Protein AF-A0A935ZP92-F1 (afdb_monomer)

Secondary structure (DSSP, 8-state):
----------PPTT-EEEEEEEETTEEEEEEE-TT-EEEEEEEETTEEEE-B---EETEEEEEEE-SSSSSSPEEEEEEEEEETTEEEEEEEEEEEEEETTEEEEEEEES--SSEEEEEEEE-SSEEEEEEESSSS-EEEEEEEEETTEEEEEEEEEGGGSTTT-PPPPGGGGTTS------S------TT------

pLDDT: mean 79.79, std 23.05, range [27.09, 98.06]

Radius of gyration: 20.23 Å; Cα contacts (8 Å, |Δi|>4): 376; chains: 1; bounding box: 67×36×50 Å

Solvent-accessible surface area (backbone atoms only — not comparable to full-atom values): 11965 Å² total; per-residue (Å²): 138,81,80,77,72,76,58,78,58,81,77,62,87,72,53,42,80,71,39,74,34,84,49,100,79,36,29,43,31,36,31,24,42,86,87,41,43,21,47,47,27,46,30,32,84,86,36,73,43,76,37,54,55,78,82,31,54,41,51,73,46,62,45,70,37,31,44,85,74,80,85,54,65,25,44,37,38,32,25,49,42,58,35,100,93,47,72,59,78,38,55,27,48,34,32,28,40,72,58,89,60,29,53,41,78,65,30,78,39,75,54,60,97,58,46,51,81,47,78,77,48,74,45,79,27,34,42,30,30,37,28,51,79,51,101,88,40,60,33,41,36,33,27,34,51,54,99,71,42,71,41,84,70,47,75,48,56,67,76,76,48,70,97,72,66,72,76,80,62,76,67,86,60,71,83,65,89,76,76,79,80,70,99,77,86,92,72,84,79,94,74,84,80,83,81,83,136

Structure (mmCIF, N/CA/C/O backbone):
data_AF-A0A935ZP92-F1
#
_entry.id   AF-A0A935ZP92-F1
#
loop_
_atom_site.group_PDB
_atom_site.id
_at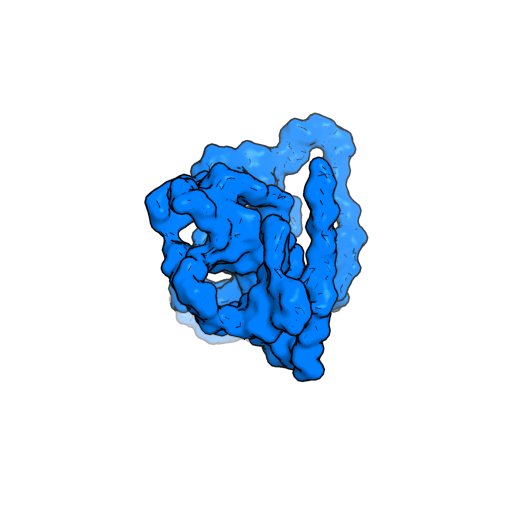om_site.type_symbol
_atom_site.label_atom_id
_atom_site.label_alt_id
_atom_site.label_comp_id
_atom_site.label_asym_id
_atom_site.label_entity_id
_atom_site.label_seq_id
_atom_site.pdbx_PDB_ins_code
_atom_site.Cartn_x
_atom_site.Cartn_y
_atom_site.Cartn_z
_atom_site.occupancy
_atom_site.B_iso_or_equiv
_atom_site.auth_seq_id
_atom_site.auth_comp_id
_atom_site.auth_asym_id
_atom_site.auth_atom_id
_atom_site.pdbx_PDB_model_num
ATOM 1 N N . MET A 1 1 ? -25.527 13.778 -0.787 1.00 35.59 1 MET A N 1
ATOM 2 C CA . MET A 1 1 ? -24.158 14.275 -0.548 1.00 35.59 1 MET A CA 1
ATOM 3 C C . MET A 1 1 ? -23.898 14.132 0.938 1.00 35.59 1 MET A C 1
ATOM 5 O O . MET A 1 1 ? -24.401 14.935 1.710 1.00 35.59 1 MET A O 1
ATOM 9 N N . THR A 1 2 ? -23.266 13.036 1.349 1.00 36.72 2 THR A N 1
ATOM 10 C CA . THR A 1 2 ? -22.989 12.773 2.765 1.00 36.72 2 THR A CA 1
ATOM 11 C C . THR A 1 2 ? -21.655 13.422 3.079 1.00 36.72 2 THR A C 1
ATOM 13 O O . THR A 1 2 ? -20.637 13.041 2.511 1.00 36.72 2 THR A O 1
ATOM 16 N N . THR A 1 3 ? -21.673 14.459 3.906 1.00 39.12 3 THR A N 1
ATOM 17 C CA . THR A 1 3 ? -20.467 15.122 4.390 1.00 39.12 3 THR A CA 1
ATOM 18 C C . THR A 1 3 ? -19.675 14.104 5.208 1.00 39.12 3 THR A C 1
ATOM 20 O O . THR A 1 3 ? -20.116 13.716 6.288 1.00 39.12 3 THR A O 1
ATOM 23 N N . THR A 1 4 ? -18.548 13.623 4.680 1.00 46.62 4 THR A N 1
ATOM 24 C CA . THR A 1 4 ? -17.570 12.843 5.444 1.00 46.62 4 THR A CA 1
ATOM 25 C C . THR A 1 4 ? -17.054 13.743 6.558 1.00 46.62 4 THR A C 1
ATOM 27 O O . THR A 1 4 ? -16.246 14.641 6.326 1.00 46.62 4 THR A O 1
ATOM 30 N N . THR A 1 5 ? -17.582 13.571 7.767 1.00 50.75 5 THR A N 1
ATOM 31 C CA . THR A 1 5 ? -17.015 14.189 8.961 1.00 50.75 5 THR A CA 1
ATOM 32 C C . THR A 1 5 ? -15.614 13.621 9.117 1.00 50.75 5 THR A C 1
ATOM 34 O O . THR A 1 5 ? -15.465 12.436 9.410 1.00 50.75 5 THR A O 1
ATOM 37 N N . ALA A 1 6 ? -14.594 14.451 8.891 1.00 56.12 6 ALA A N 1
ATOM 38 C CA . ALA A 1 6 ? -13.217 14.089 9.183 1.00 56.12 6 ALA A CA 1
ATOM 39 C C . ALA A 1 6 ? -13.160 13.543 10.613 1.00 56.12 6 ALA A C 1
ATOM 41 O O . ALA A 1 6 ? -13.563 14.224 11.560 1.00 56.12 6 ALA A O 1
ATOM 42 N N . VAL A 1 7 ? -12.708 12.299 10.767 1.00 65.06 7 VAL A N 1
ATOM 43 C CA . VAL A 1 7 ? -12.624 11.672 12.082 1.00 65.06 7 VAL A CA 1
ATOM 44 C C . VAL A 1 7 ? -11.570 12.421 12.897 1.00 65.06 7 VAL A C 1
ATOM 46 O O . VAL A 1 7 ? -10.365 12.257 12.695 1.00 65.06 7 VAL A O 1
ATOM 49 N N . ALA A 1 8 ? -12.026 13.283 13.805 1.00 67.06 8 ALA A N 1
ATOM 50 C CA . ALA A 1 8 ? -11.172 14.053 14.697 1.00 67.06 8 ALA A CA 1
ATOM 51 C C . ALA A 1 8 ? -10.621 13.139 15.801 1.00 67.06 8 ALA A C 1
ATOM 53 O O . ALA A 1 8 ? -11.136 13.090 16.915 1.00 67.06 8 ALA A O 1
ATOM 54 N N . ALA A 1 9 ? -9.574 12.388 15.473 1.00 78.38 9 ALA A N 1
ATOM 55 C CA . ALA A 1 9 ? -8.782 11.630 16.429 1.00 78.38 9 ALA A CA 1
ATOM 56 C C . ALA A 1 9 ? -7.410 12.290 16.640 1.00 78.38 9 ALA A C 1
ATOM 58 O O . ALA A 1 9 ? -6.890 12.985 15.765 1.00 78.38 9 ALA A O 1
ATOM 59 N N . ARG A 1 10 ? -6.800 12.080 17.809 1.00 84.94 10 ARG A N 1
ATOM 60 C CA . ARG A 1 10 ? -5.428 12.524 18.087 1.00 84.94 10 ARG A CA 1
ATOM 61 C C . ARG A 1 10 ? -4.505 11.313 18.107 1.00 84.94 10 ARG A C 1
ATOM 63 O O . ARG A 1 10 ? -4.797 10.337 18.791 1.00 84.94 10 ARG A O 1
ATOM 70 N N . LEU A 1 11 ? -3.390 11.395 17.381 1.00 89.75 11 LEU A N 1
ATOM 71 C CA . LEU A 1 11 ? -2.335 10.387 17.464 1.00 89.75 11 LEU A CA 1
ATOM 72 C C . LEU A 1 11 ? -1.619 10.448 18.822 1.00 89.75 11 LEU A C 1
ATOM 74 O O . LEU A 1 11 ? -1.402 11.552 19.332 1.00 89.75 11 LEU A O 1
ATOM 78 N N . PRO A 1 12 ? -1.209 9.293 19.376 1.00 90.31 12 PRO A N 1
ATOM 79 C CA . PRO A 1 12 ? -0.240 9.239 20.464 1.00 90.31 12 PRO A CA 1
ATOM 80 C C . PRO A 1 12 ? 1.035 10.036 20.158 1.00 90.31 12 PRO A C 1
ATOM 82 O O . PRO A 1 12 ? 1.456 10.151 19.004 1.00 90.31 12 PRO A O 1
ATOM 85 N N . ASP A 1 13 ? 1.673 10.561 21.204 1.00 92.06 13 ASP A N 1
ATOM 86 C CA . ASP A 1 13 ? 2.918 11.313 21.059 1.00 92.06 13 ASP A CA 1
ATOM 87 C C . ASP A 1 13 ? 4.039 10.427 20.481 1.00 92.06 13 ASP A C 1
ATOM 89 O O . ASP A 1 13 ? 4.149 9.238 20.780 1.00 92.06 13 ASP A O 1
ATOM 93 N N . GLY A 1 14 ? 4.888 11.018 19.636 1.00 92.88 14 GLY A N 1
ATOM 94 C CA . GLY A 1 14 ? 5.966 10.301 18.944 1.00 92.88 14 GLY A CA 1
ATOM 95 C C . GLY A 1 14 ? 5.529 9.544 17.686 1.00 92.88 14 GLY A C 1
ATOM 96 O O . GLY A 1 14 ? 6.384 8.978 17.005 1.00 92.88 14 GLY A O 1
ATOM 97 N N . LEU A 1 15 ? 4.236 9.568 17.351 1.00 96.25 15 LEU A N 1
ATOM 98 C CA . LEU A 1 15 ? 3.710 9.050 16.094 1.00 96.25 15 LEU A CA 1
ATOM 99 C C . LEU A 1 15 ? 3.410 10.182 15.111 1.00 96.25 15 LEU A C 1
ATOM 101 O O . LEU A 1 15 ? 2.918 11.251 15.475 1.00 96.25 15 LEU A O 1
ATOM 105 N N . ARG A 1 16 ? 3.675 9.926 13.831 1.00 95.62 16 ARG A N 1
ATOM 106 C CA . ARG A 1 16 ? 3.418 10.850 12.727 1.00 95.62 16 ARG A CA 1
ATOM 107 C C . ARG A 1 16 ? 2.493 10.202 11.712 1.00 95.62 16 ARG A C 1
ATOM 109 O O . ARG A 1 16 ? 2.790 9.136 11.182 1.00 95.62 16 ARG A O 1
ATOM 116 N N . ARG A 1 17 ? 1.405 10.889 11.372 1.00 95.69 17 ARG A N 1
ATOM 117 C CA . ARG A 1 17 ? 0.532 10.489 10.264 1.00 95.69 17 ARG A CA 1
ATOM 118 C C . ARG A 1 17 ? 1.261 10.680 8.933 1.00 95.69 17 ARG A C 1
ATOM 120 O O . ARG A 1 17 ? 1.752 11.775 8.669 1.00 95.69 17 ARG A O 1
ATOM 127 N N . ILE A 1 18 ? 1.325 9.628 8.126 1.00 96.75 18 ILE A N 1
ATOM 128 C CA . ILE A 1 18 ? 1.856 9.645 6.759 1.00 96.75 18 ILE A CA 1
ATOM 129 C C . ILE A 1 18 ? 0.730 9.986 5.788 1.00 96.75 18 ILE A C 1
ATOM 131 O O . ILE A 1 18 ? 0.833 10.960 5.052 1.00 96.75 18 ILE A O 1
ATOM 135 N N . GLU A 1 19 ? -0.355 9.214 5.820 1.00 96.31 19 GLU A N 1
ATOM 136 C CA . GLU A 1 19 ? -1.474 9.362 4.892 1.00 96.31 19 GLU A CA 1
ATOM 137 C C . GLU A 1 19 ? -2.787 8.909 5.540 1.00 96.31 19 GLU A C 1
ATOM 139 O O . GLU A 1 19 ? -2.789 8.182 6.539 1.00 96.31 19 GLU A O 1
ATOM 144 N N . VAL A 1 20 ? -3.904 9.380 4.988 1.00 95.19 20 VAL A N 1
ATOM 145 C CA . VAL A 1 20 ? -5.263 9.034 5.405 1.00 95.19 20 VAL A CA 1
ATOM 146 C C . VAL A 1 20 ? -6.035 8.567 4.185 1.00 95.19 20 VAL A C 1
ATOM 148 O O . VAL A 1 20 ? -6.059 9.263 3.174 1.00 95.19 20 VAL A O 1
ATOM 151 N N . ALA A 1 21 ? -6.692 7.420 4.308 1.00 93.75 21 ALA A N 1
ATOM 152 C CA . ALA A 1 21 ? -7.683 6.959 3.353 1.00 93.75 21 ALA A CA 1
ATOM 153 C C . ALA A 1 21 ? -9.066 6.968 4.014 1.00 93.75 21 ALA A C 1
ATOM 155 O O . ALA A 1 21 ? -9.277 6.364 5.070 1.00 93.75 21 ALA A O 1
ATOM 156 N N . GLU A 1 22 ? -9.993 7.704 3.406 1.00 91.50 22 GLU A N 1
ATOM 157 C CA . GLU A 1 22 ? -11.344 7.894 3.929 1.00 91.50 22 GLU A CA 1
ATOM 158 C C . GLU A 1 22 ? -12.215 6.660 3.670 1.00 91.50 22 GLU A C 1
ATOM 160 O O . GLU A 1 22 ? -12.193 6.072 2.589 1.00 91.50 22 GLU A O 1
ATOM 165 N N . LEU A 1 23 ? -13.021 6.297 4.664 1.00 88.12 23 LEU A N 1
ATOM 166 C CA . LEU A 1 23 ? -14.058 5.272 4.582 1.00 88.12 23 LEU A CA 1
ATOM 167 C C . LEU A 1 23 ? -15.414 5.926 4.906 1.00 88.12 23 LEU A C 1
ATOM 169 O O . LEU A 1 23 ? -15.459 6.957 5.576 1.00 88.12 23 LEU A O 1
ATOM 173 N N . PRO A 1 24 ? -16.560 5.331 4.528 1.00 85.69 24 PRO A N 1
ATOM 174 C CA . PRO A 1 24 ? -17.868 5.965 4.736 1.00 85.69 24 PRO A CA 1
ATOM 175 C C . PRO A 1 24 ? -18.199 6.375 6.185 1.00 85.69 24 PRO A C 1
ATOM 177 O O . PRO A 1 24 ? -19.030 7.256 6.395 1.00 85.69 24 PRO A O 1
ATOM 180 N N . ARG A 1 25 ? -17.608 5.715 7.193 1.00 87.06 25 ARG A N 1
ATOM 181 C CA . ARG A 1 25 ? -17.835 5.977 8.634 1.00 87.06 25 ARG A CA 1
ATOM 182 C C . ARG A 1 25 ? -16.563 5.872 9.483 1.00 87.06 25 ARG A C 1
ATOM 184 O O . ARG A 1 25 ? -16.631 5.666 10.694 1.00 87.06 25 ARG A O 1
ATOM 191 N N . ALA A 1 26 ? -15.408 5.910 8.840 1.00 91.88 26 ALA A N 1
ATOM 192 C CA . ALA A 1 26 ? -14.117 5.727 9.479 1.00 91.88 26 ALA A CA 1
ATOM 193 C C . ALA A 1 26 ? -13.036 6.357 8.601 1.00 91.88 26 ALA A C 1
ATOM 195 O O . ALA A 1 26 ? -13.308 6.795 7.490 1.00 91.88 26 ALA A O 1
ATOM 196 N N . ALA A 1 27 ? -11.802 6.341 9.068 1.00 94.00 27 ALA A N 1
ATOM 197 C CA . ALA A 1 27 ? -10.651 6.591 8.226 1.00 94.00 27 ALA A CA 1
ATOM 198 C C . ALA A 1 27 ? -9.544 5.614 8.604 1.00 94.00 27 ALA A C 1
ATOM 200 O O . ALA A 1 27 ? -9.349 5.311 9.783 1.00 94.00 27 ALA A O 1
ATOM 201 N N . LEU A 1 28 ? -8.820 5.123 7.608 1.00 95.94 28 LEU A N 1
ATOM 202 C CA . LEU A 1 28 ? -7.618 4.338 7.827 1.00 95.94 28 LEU A CA 1
ATOM 203 C C . LEU A 1 28 ? -6.415 5.265 7.747 1.00 95.94 28 LEU A C 1
ATOM 205 O O . LEU A 1 28 ? -6.249 6.018 6.787 1.00 95.94 28 LEU A O 1
ATOM 209 N N . TRP A 1 29 ? -5.588 5.245 8.778 1.00 96.69 29 TRP A N 1
ATOM 210 C CA . TRP A 1 29 ? -4.416 6.094 8.886 1.00 96.69 29 TRP A CA 1
ATOM 211 C C . TRP A 1 29 ? -3.175 5.237 8.735 1.00 96.69 29 TRP A C 1
ATOM 213 O O . TRP A 1 29 ? -2.984 4.272 9.475 1.00 96.69 29 TRP A O 1
ATOM 223 N N . LEU A 1 30 ? -2.305 5.630 7.812 1.00 98.06 30 LEU A N 1
ATOM 224 C CA . LEU A 1 30 ? -0.937 5.150 7.784 1.00 98.06 30 LEU A CA 1
ATOM 225 C C . LEU A 1 30 ? -0.105 6.046 8.695 1.00 98.06 30 LEU A C 1
ATOM 227 O O . LEU A 1 30 ? -0.060 7.265 8.517 1.00 98.06 30 LEU A O 1
ATOM 231 N N . VAL A 1 31 ? 0.541 5.448 9.686 1.00 97.75 31 VAL A N 1
ATOM 232 C CA . VAL A 1 31 ? 1.253 6.155 10.752 1.00 97.75 31 VAL A CA 1
ATOM 233 C C . VAL A 1 31 ? 2.658 5.590 10.861 1.00 97.75 31 VAL A C 1
ATOM 235 O O . VAL A 1 31 ? 2.820 4.377 10.825 1.00 97.75 31 VAL A O 1
ATOM 238 N N . ALA A 1 32 ? 3.661 6.447 11.020 1.00 97.69 32 ALA A N 1
ATOM 239 C CA . ALA A 1 32 ? 5.025 6.043 11.333 1.00 97.69 32 ALA A CA 1
ATOM 240 C C . ALA A 1 32 ? 5.423 6.462 12.746 1.00 97.69 32 ALA A C 1
ATOM 242 O O . ALA A 1 32 ? 5.053 7.545 13.208 1.00 97.69 32 ALA A O 1
ATOM 243 N N . ASP A 1 33 ? 6.218 5.624 13.400 1.00 96.62 33 ASP A N 1
ATOM 244 C CA . ASP A 1 33 ? 6.947 6.002 14.605 1.00 96.62 33 ASP A CA 1
ATOM 245 C C . ASP A 1 33 ? 8.230 6.799 14.285 1.00 96.62 33 ASP A C 1
ATOM 247 O O . ASP A 1 33 ? 8.516 7.156 13.135 1.00 96.62 33 ASP A O 1
ATOM 251 N N . ARG A 1 34 ? 9.008 7.089 15.334 1.00 95.19 34 ARG A N 1
ATOM 252 C CA . ARG A 1 34 ? 10.278 7.828 15.257 1.00 95.19 34 ARG A CA 1
ATOM 253 C C . ARG A 1 34 ? 11.342 7.145 14.389 1.00 95.19 34 ARG A C 1
ATOM 255 O O . ARG A 1 34 ? 12.205 7.835 13.855 1.00 95.19 34 ARG A O 1
ATOM 262 N N . ASP A 1 35 ? 11.278 5.822 14.266 1.00 94.94 35 ASP A N 1
ATOM 263 C CA . ASP A 1 35 ? 12.247 5.001 13.539 1.00 94.94 35 ASP A CA 1
ATOM 264 C C . ASP A 1 35 ? 11.801 4.774 12.082 1.00 94.94 35 ASP A C 1
ATOM 266 O O . ASP A 1 35 ? 12.490 4.123 11.294 1.00 94.94 35 ASP A O 1
ATOM 270 N N . GLY A 1 36 ? 10.650 5.339 11.695 1.00 94.19 36 GLY A N 1
ATOM 271 C CA . GLY A 1 36 ? 10.068 5.179 10.367 1.00 94.19 36 GLY A CA 1
ATOM 272 C C . GLY A 1 36 ? 9.356 3.840 10.176 1.00 94.19 36 GLY A C 1
ATOM 273 O O . GLY A 1 36 ? 9.100 3.444 9.032 1.00 94.19 36 GLY A O 1
ATOM 274 N N . MET A 1 37 ? 9.034 3.135 11.266 1.00 97.38 37 MET A N 1
ATOM 275 C CA . MET A 1 37 ? 8.226 1.925 11.205 1.00 97.38 37 MET A CA 1
ATOM 276 C C . MET A 1 37 ? 6.756 2.298 11.036 1.00 97.38 37 MET A C 1
ATOM 278 O O . MET A 1 37 ? 6.162 2.960 11.887 1.00 97.38 37 MET A O 1
ATOM 282 N N . GLY A 1 38 ? 6.173 1.881 9.915 1.00 97.75 38 GLY A N 1
ATOM 283 C CA . GLY A 1 38 ? 4.771 2.109 9.608 1.00 97.75 38 GLY A CA 1
ATOM 284 C C . GLY A 1 38 ? 3.837 1.135 10.331 1.00 97.75 38 GLY A C 1
ATOM 285 O O . GLY A 1 38 ? 4.172 -0.032 10.544 1.00 97.75 38 GLY A O 1
ATOM 286 N N . SER A 1 39 ? 2.636 1.612 10.638 1.00 97.69 39 SER A N 1
ATOM 287 C CA . SER A 1 39 ? 1.500 0.858 11.172 1.00 97.69 39 SER A CA 1
ATOM 288 C C . SER A 1 39 ? 0.188 1.431 10.630 1.00 97.69 39 SER A C 1
ATOM 290 O O . SER A 1 39 ? 0.123 2.608 10.255 1.00 97.69 39 SER A O 1
ATOM 292 N N . LEU A 1 40 ? -0.854 0.600 10.574 1.00 97.75 40 LEU A N 1
ATOM 293 C CA . LEU A 1 40 ? -2.201 1.026 10.199 1.00 97.75 40 LEU A CA 1
ATOM 294 C C . LEU A 1 40 ? -3.044 1.268 11.447 1.00 97.75 40 LEU A C 1
ATOM 296 O O . LEU A 1 40 ? -2.972 0.514 12.414 1.00 97.75 40 LEU A O 1
ATOM 300 N N . TRP A 1 41 ? -3.843 2.328 11.416 1.00 96.69 41 TRP A N 1
ATOM 301 C CA . TRP A 1 41 ? -4.722 2.718 12.510 1.00 96.69 41 TRP A CA 1
ATOM 302 C C . TRP A 1 41 ? -6.116 3.003 11.981 1.00 96.69 41 TRP A C 1
ATOM 304 O O . TRP A 1 41 ? -6.276 3.712 10.990 1.00 96.69 41 TRP A O 1
ATOM 314 N N . LEU A 1 42 ? -7.132 2.485 12.660 1.00 94.94 42 LEU A N 1
ATOM 315 C CA . LEU A 1 42 ? -8.520 2.770 12.353 1.00 94.94 42 LEU A CA 1
ATOM 316 C C . LEU A 1 42 ? -9.014 3.916 13.231 1.00 94.94 42 LEU A C 1
ATOM 318 O O . LEU A 1 42 ? -9.130 3.783 14.451 1.00 94.94 42 LEU A O 1
ATOM 322 N N . ALA A 1 43 ? -9.326 5.036 12.592 1.00 93.50 43 ALA A N 1
ATOM 323 C CA . ALA A 1 43 ? -9.986 6.166 13.214 1.00 93.50 43 ALA A CA 1
ATOM 324 C C . ALA A 1 43 ? -11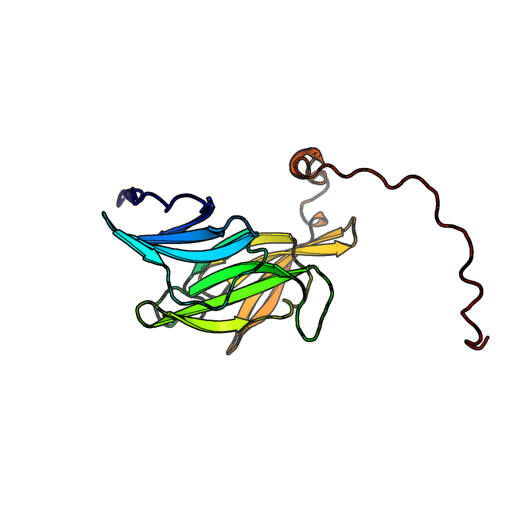.502 6.028 13.023 1.00 93.50 43 ALA A C 1
ATOM 326 O O . ALA A 1 43 ? -11.999 5.934 11.900 1.00 93.50 43 ALA A O 1
ATOM 327 N N . ARG A 1 44 ? -12.248 6.046 14.125 1.00 90.06 44 ARG A N 1
ATOM 328 C CA . ARG A 1 44 ? -13.712 6.169 14.166 1.00 90.06 44 ARG A CA 1
ATOM 329 C C . ARG A 1 44 ? -14.083 7.335 15.076 1.00 90.06 44 ARG A C 1
ATOM 331 O O . ARG A 1 44 ? -13.232 7.880 15.772 1.00 90.06 44 ARG A O 1
ATOM 338 N N . GLU A 1 45 ? -15.343 7.748 15.063 1.00 85.38 45 GLU A N 1
ATOM 339 C CA . GLU A 1 45 ? -15.809 8.862 15.891 1.00 85.38 45 GLU A CA 1
ATOM 340 C C . GLU A 1 45 ? -15.393 8.684 17.365 1.00 85.38 45 GLU A C 1
ATOM 342 O O . GLU A 1 45 ? -15.781 7.720 18.024 1.00 85.38 45 GLU A O 1
ATOM 347 N N . GLY A 1 46 ? -14.527 9.581 17.851 1.00 80.62 46 GLY A N 1
ATOM 348 C CA . GLY A 1 46 ? -13.995 9.566 19.217 1.00 80.62 46 GLY A CA 1
ATOM 349 C C . GLY A 1 46 ? -13.007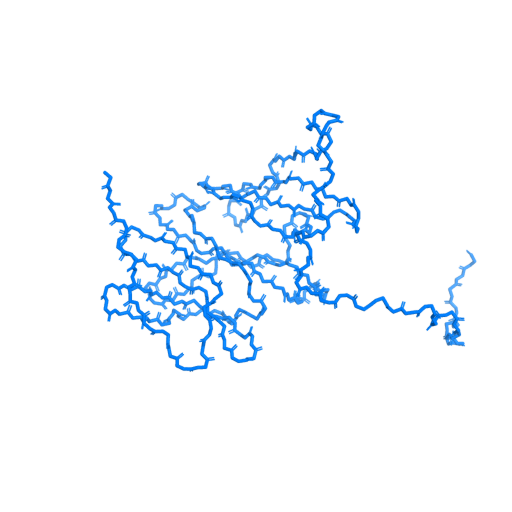 8.440 19.556 1.00 80.62 46 GLY A C 1
ATOM 350 O O . GLY A 1 46 ? -12.566 8.370 20.702 1.00 80.62 46 GLY A O 1
ATOM 351 N N . ALA A 1 47 ? -12.635 7.576 18.607 1.00 88.94 47 ALA A N 1
ATOM 352 C CA . ALA A 1 47 ? -11.786 6.414 18.858 1.00 88.94 47 ALA A CA 1
ATOM 353 C C . ALA A 1 47 ? -10.687 6.253 17.803 1.00 88.94 47 ALA A C 1
ATOM 355 O O . ALA A 1 47 ? -10.903 6.423 16.605 1.00 88.94 47 ALA A O 1
ATOM 356 N N . LEU A 1 48 ? -9.499 5.866 18.259 1.00 93.38 48 LEU A N 1
ATOM 357 C CA . LEU A 1 48 ? -8.361 5.562 17.405 1.00 93.38 48 LEU A CA 1
ATOM 358 C C . LEU A 1 48 ? -7.690 4.298 17.927 1.00 93.38 48 LEU A C 1
ATOM 360 O O . LEU A 1 48 ? -7.263 4.262 19.080 1.00 93.38 48 LEU A O 1
ATOM 364 N N . ALA A 1 49 ? -7.617 3.272 17.086 1.00 94.12 49 ALA A N 1
ATOM 365 C CA . ALA A 1 49 ? -7.035 1.985 17.441 1.00 94.12 49 ALA A CA 1
ATOM 366 C C . ALA A 1 49 ? -6.023 1.553 16.384 1.00 94.12 49 ALA A C 1
ATOM 368 O O . ALA A 1 49 ? -6.277 1.691 15.188 1.00 94.12 49 ALA A O 1
ATOM 369 N N . GLN A 1 50 ? -4.880 1.035 16.824 1.00 95.56 50 GLN A N 1
ATOM 370 C CA . GLN A 1 50 ? -3.929 0.388 15.929 1.00 95.56 50 GLN A CA 1
ATOM 371 C C . GLN A 1 50 ? -4.513 -0.946 15.458 1.00 95.56 50 GLN A C 1
ATOM 373 O O . GLN A 1 50 ? -5.108 -1.669 16.253 1.00 95.56 50 GLN A O 1
ATOM 378 N N . ILE A 1 51 ? -4.334 -1.259 14.178 1.00 96.31 51 ILE A N 1
ATOM 379 C CA . ILE A 1 51 ? -4.670 -2.558 13.594 1.00 96.31 51 ILE A CA 1
ATOM 380 C C . ILE A 1 51 ? -3.423 -3.447 13.690 1.00 96.31 51 ILE A C 1
ATOM 382 O O . ILE A 1 51 ? -2.317 -3.000 13.366 1.00 96.31 51 ILE A O 1
ATOM 386 N N . ASP A 1 52 ? -3.590 -4.692 14.134 1.00 96.94 52 ASP A N 1
ATOM 387 C CA . ASP A 1 52 ? -2.527 -5.696 14.168 1.00 96.94 52 ASP A CA 1
ATOM 388 C C . ASP A 1 52 ? -2.141 -6.100 12.739 1.00 96.94 52 ASP A C 1
ATOM 390 O O . ASP A 1 52 ? -2.848 -6.846 12.064 1.00 96.94 52 ASP A O 1
ATOM 394 N N . CYS A 1 53 ? -1.020 -5.575 12.254 1.00 95.38 53 CYS A N 1
ATOM 395 C CA . CYS A 1 53 ? -0.513 -5.811 10.907 1.00 95.38 53 CYS A CA 1
ATOM 396 C C . CYS A 1 53 ? 0.982 -6.129 10.953 1.00 95.38 53 CYS A C 1
ATOM 398 O O . CYS A 1 53 ? 1.686 -5.735 11.885 1.00 95.38 53 CYS A O 1
ATOM 400 N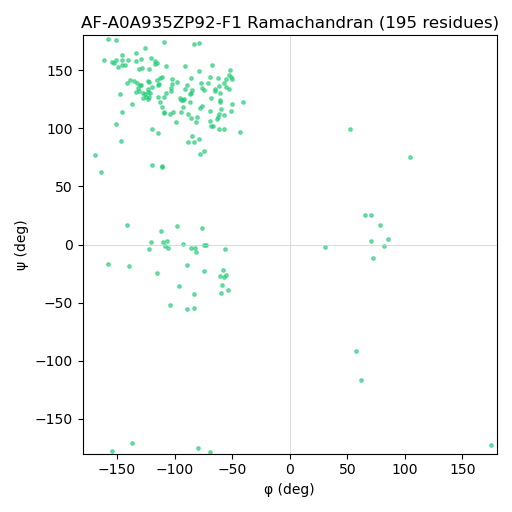 N . ASP A 1 54 ? 1.487 -6.790 9.905 1.00 93.31 54 ASP A N 1
ATOM 401 C CA . ASP A 1 54 ? 2.932 -6.918 9.690 1.00 93.31 54 ASP A CA 1
ATOM 402 C C . ASP A 1 54 ? 3.597 -5.526 9.785 1.00 93.31 54 ASP A C 1
ATOM 404 O O . ASP A 1 54 ? 3.032 -4.556 9.272 1.00 93.31 54 ASP A O 1
ATOM 408 N N . PRO A 1 55 ? 4.810 -5.403 10.357 1.00 93.19 55 PRO A N 1
ATOM 409 C CA . PRO A 1 55 ? 5.533 -4.136 10.364 1.00 93.19 55 PRO A CA 1
ATOM 410 C C . PRO A 1 55 ? 5.708 -3.571 8.945 1.00 93.19 55 PRO A C 1
ATOM 412 O O . PRO A 1 55 ? 6.102 -4.297 8.022 1.00 93.19 55 PRO A O 1
ATOM 415 N N . LEU A 1 56 ? 5.464 -2.266 8.775 1.00 96.94 56 LEU A N 1
ATOM 416 C CA . LEU A 1 56 ? 5.471 -1.581 7.475 1.00 96.94 56 LEU A CA 1
ATOM 417 C C . LEU A 1 56 ? 6.668 -0.611 7.363 1.00 96.94 56 LEU A C 1
ATOM 419 O O . LEU A 1 56 ? 6.480 0.607 7.326 1.00 96.94 56 LEU A O 1
ATOM 423 N N . PRO A 1 57 ? 7.926 -1.096 7.331 1.00 96.56 57 PRO A N 1
ATOM 424 C CA . PRO A 1 57 ? 9.092 -0.220 7.302 1.00 96.56 57 PRO A CA 1
ATOM 425 C C . PRO A 1 57 ? 9.135 0.587 6.006 1.00 96.56 57 PRO A C 1
ATOM 427 O O . PRO A 1 57 ? 8.968 0.036 4.913 1.00 96.56 57 PRO A O 1
ATOM 430 N N . GLY A 1 58 ? 9.394 1.889 6.135 1.00 96.88 58 GLY A N 1
ATOM 431 C CA . GLY A 1 58 ? 9.484 2.786 4.985 1.00 96.88 58 GLY A CA 1
ATOM 432 C C . GLY A 1 58 ? 8.159 2.946 4.241 1.00 96.88 58 GLY A C 1
ATOM 433 O O . GLY A 1 58 ? 8.179 3.202 3.038 1.00 96.88 58 GLY A O 1
ATOM 434 N N . ALA A 1 59 ? 7.022 2.748 4.914 1.00 97.69 59 ALA A N 1
ATOM 435 C CA . ALA A 1 59 ? 5.717 3.027 4.335 1.00 97.69 59 ALA A CA 1
ATOM 436 C C . ALA A 1 59 ? 5.582 4.508 3.981 1.00 97.69 59 ALA A C 1
ATOM 438 O O . ALA A 1 59 ? 5.986 5.380 4.753 1.00 97.69 59 ALA A O 1
ATOM 439 N N . TRP A 1 60 ? 5.033 4.784 2.802 1.00 97.31 60 TRP A N 1
ATOM 440 C CA . TRP A 1 60 ? 4.968 6.145 2.272 1.00 97.31 60 TRP A CA 1
ATOM 441 C C . TRP A 1 60 ? 3.657 6.479 1.570 1.00 97.31 60 TRP A C 1
ATOM 443 O O . TRP A 1 60 ? 3.371 7.665 1.438 1.00 97.31 60 TRP A O 1
ATOM 453 N N . ALA A 1 61 ? 2.859 5.484 1.166 1.00 97.19 61 ALA A N 1
ATOM 454 C CA . ALA A 1 61 ? 1.507 5.737 0.684 1.00 97.19 61 ALA A CA 1
ATOM 455 C C . ALA A 1 61 ? 0.495 4.667 1.101 1.00 97.19 61 ALA A C 1
ATOM 457 O O . ALA A 1 61 ? 0.849 3.508 1.333 1.00 97.19 61 ALA A O 1
ATOM 458 N N . LEU A 1 62 ? -0.767 5.083 1.162 1.00 97.44 62 LEU A N 1
ATOM 459 C CA . LEU A 1 62 ? -1.944 4.291 1.484 1.00 97.44 62 LEU A CA 1
ATOM 460 C C . LEU A 1 62 ? -3.068 4.575 0.482 1.00 97.44 62 LEU A C 1
ATOM 462 O O . LEU A 1 62 ? -3.436 5.724 0.238 1.00 97.44 62 LEU A O 1
ATOM 466 N N . ARG A 1 63 ? -3.662 3.516 -0.059 1.00 96.19 63 ARG A N 1
ATOM 467 C CA . ARG A 1 63 ? -4.922 3.556 -0.809 1.00 96.19 63 ARG A CA 1
ATOM 468 C C . ARG A 1 63 ? -5.885 2.517 -0.253 1.00 96.19 63 ARG A C 1
ATOM 470 O O . ARG A 1 63 ? -5.459 1.573 0.410 1.00 96.19 63 ARG A O 1
ATOM 477 N N . ILE A 1 64 ? -7.168 2.710 -0.536 1.00 94.44 64 ILE A N 1
ATOM 478 C CA . ILE A 1 64 ? -8.230 1.769 -0.195 1.00 94.44 64 ILE A CA 1
ATOM 479 C C . ILE A 1 64 ? -9.088 1.528 -1.427 1.00 94.44 64 ILE A C 1
ATOM 481 O O . ILE A 1 64 ? -9.505 2.493 -2.068 1.00 94.44 64 ILE A O 1
ATOM 485 N N . ALA A 1 65 ? -9.359 0.261 -1.717 1.00 93.75 65 ALA A N 1
ATOM 486 C CA . ALA A 1 65 ? -10.374 -0.178 -2.667 1.00 93.75 65 ALA A CA 1
ATOM 487 C C . ALA A 1 65 ? -10.724 -1.644 -2.405 1.00 93.75 65 ALA A C 1
ATOM 489 O O . ALA A 1 65 ? -9.921 -2.350 -1.809 1.00 93.75 65 ALA A O 1
ATOM 490 N N . ASP A 1 66 ? -11.899 -2.055 -2.871 1.00 93.06 66 ASP A N 1
ATOM 491 C CA . ASP A 1 66 ? -12.304 -3.457 -3.002 1.00 93.06 66 ASP A CA 1
ATOM 492 C C . ASP A 1 66 ? -11.640 -4.027 -4.266 1.00 93.06 66 ASP A C 1
ATOM 494 O O . ASP A 1 66 ? -12.101 -3.807 -5.390 1.00 93.06 66 ASP A O 1
ATOM 498 N N . VAL A 1 67 ? -10.447 -4.601 -4.111 1.00 93.00 67 VAL A N 1
ATOM 499 C CA . VAL A 1 67 ? -9.626 -5.054 -5.242 1.00 93.00 67 VAL A CA 1
ATOM 500 C C . VAL A 1 67 ? -9.919 -6.491 -5.643 1.00 93.00 67 VAL A C 1
ATOM 502 O O . VAL A 1 67 ? -9.586 -6.849 -6.773 1.00 93.00 67 VAL A O 1
ATOM 505 N N . ASP A 1 68 ? -10.555 -7.292 -4.790 1.00 91.38 68 ASP A N 1
ATOM 506 C CA . ASP A 1 68 ? -10.885 -8.695 -5.068 1.00 91.38 68 ASP A CA 1
ATOM 507 C C . ASP A 1 68 ? -12.390 -8.990 -5.264 1.00 91.38 68 ASP A C 1
ATOM 509 O O . ASP A 1 68 ? -12.728 -10.125 -5.601 1.00 91.38 68 ASP A O 1
ATOM 513 N N . ASP A 1 69 ? -13.250 -7.966 -5.216 1.00 90.06 69 ASP A N 1
ATOM 514 C CA . ASP A 1 69 ? -14.710 -8.009 -5.456 1.00 90.06 69 ASP A CA 1
ATOM 515 C C . ASP A 1 69 ? -15.508 -8.722 -4.357 1.00 90.06 69 ASP A C 1
ATOM 517 O O . ASP A 1 69 ? -16.589 -9.266 -4.611 1.00 90.06 69 ASP A O 1
ATOM 521 N N . ASP A 1 70 ? -14.992 -8.764 -3.127 1.00 90.94 70 ASP A N 1
ATOM 522 C CA . ASP A 1 70 ? -15.679 -9.422 -2.011 1.00 90.94 70 ASP A CA 1
ATOM 523 C C . ASP A 1 70 ? -16.697 -8.508 -1.287 1.00 90.94 70 ASP A C 1
ATOM 525 O O . ASP A 1 70 ? -17.435 -8.950 -0.392 1.00 90.94 70 ASP A O 1
ATOM 529 N N . GLY A 1 71 ? -16.790 -7.238 -1.700 1.00 91.12 71 GLY A N 1
ATOM 530 C CA . GLY A 1 71 ? -17.652 -6.215 -1.111 1.00 91.12 71 GLY A CA 1
ATOM 531 C C . GLY A 1 71 ? -17.034 -5.502 0.095 1.00 91.12 71 GLY A C 1
ATOM 532 O O . GLY A 1 71 ? -17.719 -4.708 0.759 1.00 91.12 71 GLY A O 1
ATOM 533 N N . ARG A 1 72 ? -15.777 -5.794 0.433 1.00 91.25 72 ARG A N 1
ATOM 534 C CA . ARG A 1 72 ? -14.996 -5.168 1.504 1.00 91.25 72 ARG A CA 1
ATOM 535 C C . ARG A 1 72 ? -13.801 -4.466 0.881 1.00 91.25 72 ARG A C 1
ATOM 537 O O . ARG A 1 72 ? -13.441 -4.692 -0.255 1.00 91.25 72 ARG A O 1
ATOM 544 N N . ALA A 1 73 ? -13.260 -3.497 1.608 1.00 92.06 73 ALA A N 1
ATOM 545 C CA . ALA A 1 73 ? -12.168 -2.696 1.087 1.00 92.06 73 ALA A CA 1
ATOM 546 C C . ALA A 1 73 ? -10.839 -3.139 1.697 1.00 92.06 73 ALA A C 1
ATOM 548 O O . ALA A 1 73 ? -10.701 -3.199 2.925 1.00 92.06 73 ALA A O 1
ATOM 549 N N . GLU A 1 74 ? -9.844 -3.334 0.842 1.00 95.00 74 GLU A N 1
ATOM 550 C CA . GLU A 1 74 ? -8.480 -3.671 1.217 1.00 95.00 74 GLU A CA 1
ATOM 551 C C . GLU A 1 74 ? -7.654 -2.403 1.401 1.00 95.00 74 GLU A C 1
ATOM 553 O O . GLU A 1 74 ? -7.883 -1.362 0.781 1.00 95.00 74 GLU A O 1
ATOM 558 N N . ALA A 1 75 ? -6.615 -2.503 2.225 1.00 96.38 75 ALA A N 1
ATOM 559 C CA . ALA A 1 75 ? -5.562 -1.507 2.289 1.00 96.38 75 ALA A CA 1
ATOM 560 C C . ALA A 1 75 ? -4.417 -1.865 1.350 1.00 96.38 75 ALA A C 1
ATOM 562 O O . ALA A 1 75 ? -3.793 -2.919 1.473 1.00 96.38 75 ALA A O 1
ATOM 563 N N . LEU A 1 76 ? -4.078 -0.927 0.473 1.00 96.94 76 LEU A N 1
ATOM 564 C CA . LEU A 1 76 ? -2.911 -0.993 -0.388 1.00 96.94 76 LEU A CA 1
ATOM 565 C C . LEU A 1 76 ? -1.846 -0.055 0.166 1.00 96.94 76 LEU A C 1
ATOM 567 O O . LEU A 1 76 ? -2.008 1.166 0.156 1.00 96.94 76 LEU A O 1
ATOM 571 N N . VAL A 1 77 ? -0.752 -0.629 0.656 1.00 97.56 77 VAL A N 1
ATOM 572 C CA . VAL A 1 77 ? 0.335 0.105 1.304 1.00 97.56 77 VAL A CA 1
ATOM 573 C C . VAL A 1 77 ? 1.579 0.065 0.431 1.00 97.56 77 VAL A C 1
ATOM 575 O O . VAL A 1 77 ? 2.157 -1.002 0.195 1.00 97.56 77 VAL A O 1
ATOM 578 N N . ALA A 1 78 ? 2.027 1.239 -0.008 1.00 97.19 78 ALA A N 1
ATOM 579 C CA . ALA A 1 78 ? 3.301 1.386 -0.691 1.00 97.19 78 ALA A CA 1
ATOM 580 C C . ALA A 1 78 ? 4.435 1.564 0.328 1.00 97.19 78 ALA A C 1
ATOM 582 O O . ALA A 1 78 ? 4.369 2.393 1.240 1.00 97.19 78 ALA A O 1
ATOM 583 N N . LEU A 1 79 ? 5.487 0.770 0.160 1.00 97.00 79 LEU A N 1
ATOM 584 C CA . LEU A 1 79 ? 6.650 0.691 1.041 1.00 97.00 79 LEU A CA 1
ATOM 585 C C . LEU A 1 79 ? 7.915 0.996 0.248 1.00 97.00 79 LEU A C 1
ATOM 587 O O . LEU A 1 79 ? 7.984 0.667 -0.930 1.00 97.00 79 LEU A O 1
ATOM 591 N N . ARG A 1 80 ? 8.950 1.539 0.888 1.00 95.81 80 ARG A N 1
ATOM 592 C CA . ARG A 1 80 ? 10.307 1.620 0.335 1.00 95.81 80 ARG A CA 1
ATOM 593 C C . ARG A 1 80 ? 11.241 0.747 1.165 1.00 95.81 80 ARG A C 1
ATOM 595 O O . ARG A 1 80 ? 11.729 1.172 2.208 1.00 95.81 80 ARG A O 1
ATOM 602 N N . LYS A 1 81 ? 11.473 -0.489 0.712 1.00 94.38 81 LYS A N 1
ATOM 603 C CA . LYS A 1 81 ? 12.226 -1.506 1.468 1.00 94.38 81 LYS A CA 1
ATOM 604 C C . LYS A 1 81 ? 12.884 -2.562 0.564 1.00 94.38 81 LYS A C 1
ATOM 606 O O . LYS A 1 81 ? 12.407 -2.798 -0.552 1.00 94.38 81 LYS A O 1
ATOM 611 N N . PRO A 1 82 ? 13.942 -3.245 1.040 1.00 93.62 82 PRO A N 1
ATOM 612 C CA . PRO A 1 82 ? 14.395 -4.489 0.426 1.00 93.62 82 PRO A CA 1
ATOM 613 C C . PRO A 1 82 ? 13.354 -5.603 0.618 1.00 93.62 82 PRO A C 1
ATOM 615 O O . PRO A 1 82 ? 12.581 -5.604 1.583 1.00 93.62 82 PRO A O 1
ATOM 618 N N . ALA A 1 83 ? 13.361 -6.580 -0.284 1.00 89.75 83 ALA A N 1
ATOM 619 C CA . ALA A 1 83 ? 12.587 -7.811 -0.176 1.00 89.75 83 ALA A CA 1
ATOM 620 C C . ALA A 1 83 ? 13.524 -9.020 -0.041 1.00 89.75 83 ALA A C 1
ATOM 622 O O . ALA A 1 83 ? 14.669 -8.988 -0.488 1.00 89.75 83 ALA A O 1
ATOM 623 N N . LYS A 1 84 ? 13.028 -10.120 0.541 1.00 85.94 84 LYS A N 1
ATOM 624 C CA . LYS A 1 84 ? 13.825 -11.335 0.800 1.00 85.94 84 LYS A CA 1
ATOM 625 C C . LYS A 1 84 ? 14.533 -11.872 -0.452 1.00 85.94 84 LYS A C 1
ATOM 627 O O . LYS A 1 84 ? 15.669 -12.319 -0.359 1.00 85.94 84 LYS A O 1
ATOM 632 N N . TYR A 1 85 ? 13.852 -11.827 -1.596 1.00 85.25 85 TYR A N 1
ATOM 633 C CA . TYR A 1 85 ? 14.342 -12.346 -2.878 1.00 85.25 85 TYR A CA 1
ATOM 634 C C . TYR A 1 85 ? 14.752 -11.237 -3.870 1.00 85.25 85 TYR A C 1
ATOM 636 O O . TYR A 1 85 ? 15.135 -11.535 -4.994 1.00 85.25 85 TYR A O 1
ATOM 644 N N . ASP A 1 86 ? 14.681 -9.964 -3.463 1.00 86.88 86 ASP A N 1
ATOM 645 C CA . ASP A 1 86 ? 15.166 -8.793 -4.212 1.00 86.88 86 ASP A CA 1
ATOM 646 C C . ASP A 1 86 ? 15.663 -7.756 -3.188 1.00 86.88 86 ASP A C 1
ATOM 648 O O . ASP A 1 86 ? 14.880 -6.920 -2.720 1.00 86.88 86 ASP A O 1
ATOM 652 N N . PRO A 1 87 ? 16.946 -7.816 -2.785 1.00 90.12 87 PRO A N 1
ATOM 653 C CA . PRO A 1 87 ? 17.481 -6.983 -1.710 1.00 90.12 87 PRO A CA 1
ATOM 654 C C . PRO A 1 87 ? 17.653 -5.512 -2.115 1.00 90.12 87 PRO A C 1
ATOM 656 O O . PRO A 1 87 ? 18.080 -4.700 -1.297 1.00 90.12 87 PRO A O 1
ATOM 659 N N . THR A 1 88 ? 17.318 -5.141 -3.354 1.00 92.81 88 THR A N 1
ATOM 660 C CA . THR A 1 88 ? 17.337 -3.746 -3.794 1.00 92.81 88 THR A CA 1
ATOM 661 C C . THR A 1 88 ? 16.363 -2.926 -2.949 1.00 92.81 88 THR A C 1
ATOM 663 O O . THR A 1 88 ? 15.190 -3.288 -2.817 1.00 92.81 88 THR A O 1
ATOM 666 N N . LEU A 1 89 ? 16.821 -1.795 -2.413 1.00 94.00 89 LEU A N 1
ATOM 667 C CA . LEU A 1 89 ? 15.938 -0.816 -1.790 1.00 94.00 89 LEU A CA 1
ATOM 668 C C . LEU A 1 89 ? 15.093 -0.152 -2.879 1.00 94.00 89 LEU A C 1
ATOM 670 O O . LEU A 1 89 ? 15.603 0.648 -3.660 1.00 94.00 89 LEU A O 1
ATOM 674 N N . ASP A 1 90 ? 13.813 -0.502 -2.940 1.00 94.75 90 ASP A N 1
ATOM 675 C CA . ASP A 1 90 ? 12.891 -0.003 -3.959 1.00 94.75 90 ASP A CA 1
ATOM 676 C C . ASP A 1 90 ? 11.456 0.036 -3.425 1.00 94.75 90 ASP A C 1
ATOM 678 O O . ASP A 1 90 ? 11.194 -0.377 -2.289 1.00 94.75 90 ASP A O 1
ATOM 682 N N . HIS A 1 91 ? 10.536 0.548 -4.239 1.00 95.62 91 HIS A N 1
ATOM 683 C CA . HIS A 1 91 ? 9.121 0.583 -3.920 1.00 95.62 91 HIS A CA 1
ATOM 684 C C . HIS A 1 91 ? 8.469 -0.794 -4.057 1.00 95.62 91 HIS A C 1
ATOM 686 O O . HIS A 1 91 ? 8.664 -1.517 -5.036 1.00 95.62 91 HIS A O 1
ATOM 692 N N . ARG A 1 92 ? 7.695 -1.156 -3.038 1.00 95.25 92 ARG A N 1
ATOM 693 C CA . ARG A 1 92 ? 6.980 -2.425 -2.890 1.00 95.25 92 ARG A CA 1
ATOM 694 C C . ARG A 1 92 ? 5.527 -2.112 -2.570 1.00 95.25 92 ARG A C 1
ATOM 696 O O . ARG A 1 92 ? 5.247 -1.077 -1.972 1.00 95.25 92 ARG A O 1
ATOM 703 N N . LEU A 1 93 ? 4.625 -3.006 -2.944 1.00 95.31 93 LEU A N 1
ATOM 704 C CA . LEU A 1 93 ? 3.202 -2.851 -2.676 1.00 95.31 93 LEU A CA 1
ATOM 705 C C . LEU A 1 93 ? 2.722 -4.063 -1.883 1.00 95.31 93 LEU A C 1
ATOM 707 O O . LEU A 1 93 ? 2.953 -5.207 -2.275 1.00 95.31 93 LEU A O 1
ATOM 711 N N . HIS A 1 94 ? 2.107 -3.796 -0.739 1.00 96.12 94 HIS A N 1
ATOM 712 C CA . HIS A 1 94 ? 1.429 -4.796 0.071 1.00 96.12 94 HIS A CA 1
ATOM 713 C C . HIS A 1 94 ? -0.073 -4.519 0.059 1.00 96.12 94 HIS A C 1
ATOM 715 O O . HIS A 1 94 ? -0.482 -3.361 0.077 1.00 96.12 94 HIS A O 1
ATOM 721 N N . VAL A 1 95 ? -0.873 -5.579 0.046 1.00 96.19 95 VAL A N 1
ATOM 722 C CA . VAL A 1 95 ? -2.336 -5.541 0.032 1.00 96.19 95 VAL A CA 1
ATOM 723 C C . VAL A 1 95 ? -2.836 -6.357 1.213 1.00 96.19 95 VAL A C 1
ATOM 725 O O . VAL A 1 95 ? -2.433 -7.513 1.389 1.00 96.19 95 VAL A O 1
ATOM 728 N N . TYR A 1 96 ? -3.688 -5.742 2.023 1.00 97.25 96 TYR A N 1
ATOM 729 C CA . TYR A 1 96 ? -4.232 -6.328 3.238 1.00 97.25 96 TYR A CA 1
ATOM 730 C C . TYR A 1 96 ? -5.754 -6.248 3.235 1.00 97.25 96 TYR A C 1
ATOM 732 O O . TYR A 1 96 ? -6.306 -5.155 3.144 1.00 97.25 96 TYR A O 1
ATOM 740 N N . ALA A 1 97 ? -6.404 -7.391 3.419 1.00 96.06 97 ALA A N 1
ATOM 741 C CA . ALA A 1 97 ? -7.774 -7.449 3.907 1.00 96.06 97 ALA A CA 1
ATOM 742 C C . ALA A 1 97 ? -7.790 -7.254 5.431 1.00 96.06 97 ALA A C 1
ATOM 744 O O . ALA A 1 97 ? -6.742 -7.240 6.090 1.00 96.06 97 ALA A O 1
ATOM 745 N N . PHE A 1 98 ? -8.988 -7.149 6.003 1.00 95.38 98 PHE A N 1
ATOM 746 C CA . PHE A 1 98 ? -9.184 -6.985 7.441 1.00 95.38 98 PHE A CA 1
ATOM 747 C C . PHE A 1 98 ? -10.072 -8.087 8.020 1.00 95.38 98 PHE A C 1
ATOM 749 O O . PHE A 1 98 ? -11.177 -8.331 7.535 1.00 95.38 98 PHE A O 1
ATOM 756 N N . ASP A 1 99 ? -9.608 -8.694 9.110 1.00 94.31 99 ASP A N 1
ATOM 757 C CA . ASP A 1 99 ? -10.395 -9.568 9.977 1.00 94.31 99 ASP A CA 1
ATOM 758 C C . ASP A 1 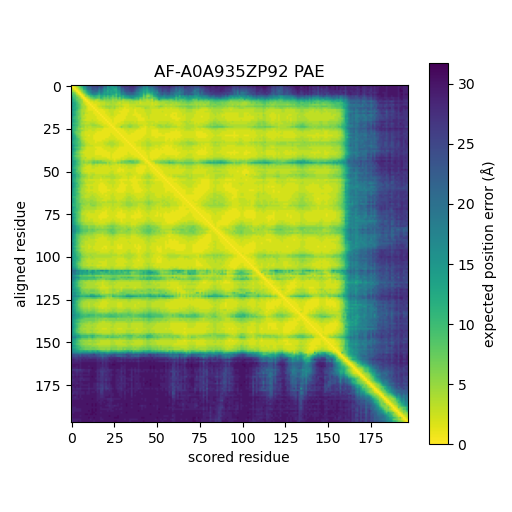99 ? -10.428 -8.957 11.381 1.00 94.31 99 ASP A C 1
ATOM 760 O O . ASP A 1 99 ? -9.455 -9.016 12.134 1.00 94.31 99 ASP A O 1
ATOM 764 N N . GLY A 1 100 ? -11.529 -8.274 11.701 1.00 90.62 100 GLY A N 1
ATOM 765 C CA . GLY A 1 100 ? -11.657 -7.523 12.948 1.00 90.62 100 GLY A CA 1
ATOM 766 C C . GLY A 1 100 ? -10.630 -6.391 13.056 1.00 90.62 100 GLY A C 1
ATOM 767 O O . GLY A 1 100 ? -10.671 -5.430 12.286 1.00 90.62 100 GLY A O 1
ATOM 768 N N . ASP A 1 101 ? -9.748 -6.485 14.048 1.00 91.62 101 ASP A N 1
ATOM 769 C CA . ASP A 1 101 ? -8.650 -5.554 14.322 1.00 91.62 101 ASP A CA 1
ATOM 770 C C . ASP A 1 101 ? -7.302 -6.038 13.767 1.00 91.62 101 ASP A C 1
ATOM 772 O O . ASP A 1 101 ? -6.260 -5.499 14.136 1.00 91.62 101 ASP A O 1
ATOM 776 N N . ARG A 1 102 ? -7.315 -7.015 12.851 1.00 96.31 102 ARG A N 1
ATOM 777 C CA . ARG A 1 102 ? -6.117 -7.618 12.272 1.00 96.31 102 ARG A CA 1
ATOM 778 C C . ARG A 1 102 ? -6.075 -7.496 10.752 1.00 96.31 102 ARG A C 1
ATOM 780 O O . ARG A 1 102 ? -7.072 -7.701 10.063 1.00 96.31 102 ARG A O 1
ATOM 787 N N . CYS A 1 103 ? -4.892 -7.222 10.216 1.00 97.06 103 CYS A N 1
ATOM 788 C CA . CYS A 1 103 ? -4.607 -7.338 8.794 1.00 97.06 103 CYS A CA 1
ATOM 789 C C . CYS A 1 103 ? -4.434 -8.805 8.379 1.00 97.06 103 CYS A C 1
ATOM 791 O O . CYS A 1 103 ? -3.654 -9.553 8.975 1.00 97.06 103 CYS A O 1
ATOM 793 N N . VAL A 1 104 ? -5.057 -9.179 7.266 1.00 96.12 104 VAL A N 1
ATOM 794 C CA . VAL A 1 104 ? -4.821 -10.444 6.565 1.00 96.12 104 VAL A CA 1
ATOM 795 C C . VAL A 1 104 ? -4.097 -10.130 5.253 1.00 96.12 104 VAL A C 1
ATOM 797 O O . VAL A 1 104 ? -4.667 -9.457 4.395 1.00 96.12 104 VAL A O 1
ATOM 800 N N . PRO A 1 105 ? -2.829 -10.548 5.067 1.00 95.25 105 PRO A N 1
ATOM 801 C CA . PRO A 1 105 ? -2.097 -10.243 3.843 1.00 95.25 105 PRO A CA 1
ATOM 802 C C . PRO A 1 105 ? -2.688 -11.019 2.664 1.00 95.25 105 PRO A C 1
ATOM 804 O O . PRO A 1 105 ? -2.558 -12.241 2.616 1.00 95.25 105 PRO A O 1
ATOM 807 N N . LEU A 1 106 ? -3.262 -10.305 1.695 1.00 94.38 106 LEU A N 1
ATOM 808 C CA . LEU A 1 106 ? -3.686 -10.896 0.424 1.00 94.38 106 LEU A CA 1
ATOM 809 C C . LEU A 1 106 ? -2.508 -10.998 -0.541 1.00 94.38 106 LEU A C 1
ATOM 811 O O . LEU A 1 106 ? -2.292 -12.026 -1.177 1.00 94.38 106 LEU A O 1
ATOM 815 N N . TRP A 1 107 ? -1.686 -9.948 -0.605 1.00 93.94 107 TRP A N 1
ATOM 816 C CA . TRP A 1 107 ? -0.520 -9.926 -1.480 1.00 93.94 107 TRP A CA 1
ATOM 817 C C . TRP A 1 107 ? 0.625 -9.121 -0.875 1.00 93.94 107 TRP A C 1
ATOM 819 O O . TRP A 1 107 ? 0.471 -7.979 -0.455 1.00 93.94 107 TRP A O 1
ATOM 829 N N . ARG A 1 108 ? 1.816 -9.723 -0.841 1.00 90.50 108 ARG A N 1
ATOM 830 C CA . ARG A 1 108 ? 3.067 -9.076 -0.408 1.00 90.50 108 ARG A CA 1
ATOM 831 C C . ARG A 1 108 ? 4.048 -9.109 -1.562 1.00 90.50 108 ARG A C 1
ATOM 833 O O . ARG A 1 108 ? 5.023 -9.863 -1.561 1.00 90.50 108 ARG A O 1
ATOM 840 N N . GLY A 1 109 ? 3.712 -8.344 -2.592 1.00 80.88 109 GLY A N 1
ATOM 841 C CA . GLY A 1 109 ? 4.457 -8.318 -3.832 1.00 80.88 109 GLY A CA 1
ATOM 842 C C . GLY A 1 109 ? 5.891 -7.873 -3.612 1.00 80.88 109 GLY A C 1
ATOM 843 O O . GLY A 1 109 ? 6.145 -6.764 -3.141 1.00 80.88 109 GLY A O 1
ATOM 844 N N . THR A 1 110 ? 6.847 -8.701 -4.040 1.00 78.31 110 THR A N 1
ATOM 845 C CA . THR A 1 110 ? 8.219 -8.218 -4.218 1.00 78.31 110 THR A CA 1
ATOM 846 C C . THR A 1 110 ? 8.207 -7.082 -5.238 1.00 78.31 110 THR A C 1
ATOM 848 O O . THR A 1 110 ? 8.867 -6.075 -5.026 1.00 78.31 110 THR A O 1
ATOM 851 N N . ARG A 1 111 ? 7.449 -7.194 -6.336 1.00 82.38 111 ARG A N 1
ATOM 852 C CA . ARG A 1 111 ? 7.297 -6.144 -7.354 1.00 82.38 111 ARG A CA 1
ATOM 853 C C . ARG A 1 111 ? 5.942 -6.280 -8.050 1.00 82.38 111 ARG A C 1
ATOM 855 O O . ARG A 1 111 ? 5.408 -7.385 -8.117 1.00 82.38 111 ARG A O 1
ATOM 862 N N . LEU A 1 112 ? 5.454 -5.179 -8.617 1.00 87.25 112 LEU A N 1
ATOM 863 C CA . LEU A 1 112 ? 4.606 -5.236 -9.813 1.00 87.25 112 LEU A CA 1
ATOM 864 C C . LEU A 1 112 ? 5.470 -5.678 -11.014 1.00 87.25 112 LEU A C 1
ATOM 866 O O . LEU A 1 112 ? 6.668 -5.932 -10.858 1.00 87.25 112 LEU A O 1
ATOM 870 N N . ALA A 1 113 ? 4.913 -5.780 -12.223 1.00 83.19 113 ALA A N 1
ATOM 871 C CA . ALA A 1 113 ? 5.736 -6.140 -13.385 1.00 83.19 113 ALA A CA 1
ATOM 872 C C . ALA A 1 113 ? 6.886 -5.126 -13.605 1.00 83.19 113 ALA A C 1
ATOM 874 O O . ALA A 1 113 ? 8.002 -5.520 -13.953 1.00 83.19 113 ALA A O 1
ATOM 875 N N . GLY A 1 114 ? 6.655 -3.837 -13.327 1.00 85.62 114 GLY A N 1
ATOM 876 C CA . GLY A 1 114 ? 7.668 -2.779 -13.303 1.00 85.62 114 GLY A CA 1
ATOM 877 C C . GLY A 1 114 ? 8.005 -2.244 -11.904 1.00 85.62 114 GLY A C 1
ATOM 878 O O . GLY A 1 114 ? 7.418 -2.622 -10.888 1.00 85.62 114 GLY A O 1
ATOM 879 N N . ARG A 1 115 ? 9.011 -1.357 -11.848 1.00 92.00 115 ARG A N 1
ATOM 880 C CA . ARG A 1 115 ? 9.309 -0.532 -10.660 1.00 92.00 115 ARG A CA 1
ATOM 881 C C . ARG A 1 115 ? 8.410 0.695 -10.729 1.00 92.00 115 ARG A C 1
ATOM 883 O O . ARG A 1 115 ? 8.365 1.311 -11.787 1.00 92.00 115 ARG A O 1
ATOM 890 N N . PHE A 1 116 ? 7.742 1.071 -9.648 1.00 94.19 116 PHE A N 1
ATOM 891 C CA . PHE A 1 116 ? 6.844 2.228 -9.642 1.00 94.19 116 PHE A CA 1
ATOM 892 C C . PHE A 1 116 ? 7.316 3.312 -8.676 1.00 94.19 116 PHE A C 1
ATOM 894 O O . PHE A 1 116 ? 8.026 3.018 -7.722 1.00 94.19 116 PHE A O 1
ATOM 901 N N . ASP A 1 117 ? 6.924 4.558 -8.928 1.00 93.19 117 ASP A N 1
ATOM 902 C CA . ASP A 1 117 ? 7.265 5.731 -8.114 1.00 93.19 117 ASP A CA 1
ATOM 903 C C . ASP A 1 117 ? 6.073 6.390 -7.435 1.00 93.19 117 ASP A C 1
ATOM 905 O O . ASP A 1 117 ? 6.237 7.021 -6.397 1.00 93.19 117 ASP A O 1
ATOM 909 N N . ALA A 1 118 ? 4.878 6.211 -7.990 1.00 92.88 118 ALA A N 1
ATOM 910 C CA . ALA A 1 118 ? 3.647 6.762 -7.450 1.00 92.88 118 ALA A CA 1
ATOM 911 C C . ALA A 1 118 ? 2.466 5.845 -7.777 1.00 92.88 118 ALA A C 1
ATOM 913 O O . ALA A 1 118 ? 2.486 5.145 -8.794 1.00 92.88 118 ALA A O 1
ATOM 914 N N . ILE A 1 119 ? 1.445 5.886 -6.921 1.00 93.88 119 ILE A N 1
ATOM 915 C CA . ILE A 1 119 ? 0.114 5.344 -7.203 1.00 93.88 119 ILE A CA 1
ATOM 916 C C . ILE A 1 119 ? -0.773 6.533 -7.566 1.00 93.88 119 ILE A C 1
ATOM 918 O O . ILE A 1 119 ? -1.013 7.402 -6.723 1.00 93.88 119 ILE A O 1
ATOM 922 N N . ASP A 1 120 ? -1.210 6.565 -8.819 1.00 90.00 120 ASP A N 1
ATOM 923 C CA . ASP A 1 120 ? -2.004 7.650 -9.396 1.00 90.00 120 ASP A CA 1
ATOM 924 C C . ASP A 1 120 ? -3.486 7.471 -9.054 1.00 90.00 120 ASP A C 1
ATOM 926 O O . ASP A 1 120 ? -4.097 8.315 -8.401 1.00 90.00 120 ASP A O 1
ATOM 930 N N . ALA A 1 121 ? -4.038 6.305 -9.391 1.00 88.31 121 ALA A N 1
ATOM 931 C CA . ALA A 1 121 ? -5.440 5.988 -9.167 1.00 88.31 121 ALA A CA 1
ATOM 932 C C . ALA A 1 121 ? -5.632 4.540 -8.718 1.00 88.31 121 ALA A C 1
ATOM 934 O O . ALA A 1 121 ? -4.788 3.669 -8.953 1.00 88.31 121 ALA A O 1
ATOM 935 N N . ILE A 1 122 ? -6.771 4.306 -8.078 1.00 90.50 122 ILE A N 1
ATOM 936 C CA . ILE A 1 122 ? -7.257 2.983 -7.721 1.00 90.50 122 ILE A CA 1
ATOM 937 C C . ILE A 1 122 ? -8.771 2.927 -7.911 1.00 90.50 122 ILE A C 1
ATOM 939 O O . ILE A 1 122 ? -9.476 3.887 -7.593 1.00 90.50 122 ILE A O 1
ATOM 943 N N . ASP A 1 123 ? -9.250 1.814 -8.443 1.00 85.50 123 ASP A N 1
ATOM 944 C CA . ASP A 1 123 ? -10.664 1.486 -8.560 1.00 85.50 123 ASP A CA 1
ATOM 945 C C . ASP A 1 123 ? -10.902 0.018 -8.170 1.00 85.50 123 ASP A C 1
ATOM 947 O O . ASP A 1 123 ? -10.009 -0.642 -7.630 1.00 85.50 123 ASP A O 1
ATOM 951 N N . ALA A 1 124 ? -12.121 -0.473 -8.409 1.00 81.88 124 ALA A N 1
ATOM 952 C CA . ALA A 1 124 ? -12.440 -1.882 -8.239 1.00 81.88 124 ALA A CA 1
ATOM 953 C C . ALA A 1 124 ? -11.576 -2.726 -9.193 1.00 81.88 124 ALA A C 1
ATOM 955 O O . ALA A 1 124 ? -11.724 -2.678 -10.417 1.00 81.88 124 ALA A O 1
ATOM 956 N N . HIS A 1 125 ? -10.666 -3.500 -8.602 1.00 88.88 125 HIS A N 1
ATOM 957 C CA . HIS A 1 125 ? -9.673 -4.373 -9.244 1.00 88.88 125 HIS A CA 1
ATOM 958 C C . HIS A 1 125 ? -8.500 -3.694 -9.947 1.00 88.88 125 HIS A C 1
ATOM 960 O O . HIS A 1 125 ? -7.554 -4.406 -10.279 1.00 88.88 125 HIS A O 1
ATOM 966 N N . THR A 1 126 ? -8.486 -2.382 -10.187 1.00 93.12 126 THR A N 1
ATOM 967 C CA . THR A 1 126 ? -7.390 -1.755 -10.943 1.00 93.12 126 THR A CA 1
ATOM 968 C C . THR A 1 126 ? -6.574 -0.800 -10.092 1.00 93.12 126 THR A C 1
ATOM 970 O O . THR A 1 126 ? -7.102 0.034 -9.362 1.00 93.12 126 THR A O 1
ATOM 973 N N . ILE A 1 127 ? -5.252 -0.860 -10.249 1.00 94.94 127 ILE A N 1
ATOM 974 C CA . ILE A 1 127 ? -4.344 0.200 -9.805 1.00 94.94 127 ILE A CA 1
ATOM 975 C C . ILE A 1 127 ? -3.665 0.830 -11.015 1.00 94.94 127 ILE A C 1
ATOM 977 O O . ILE A 1 127 ? -3.275 0.143 -11.961 1.00 94.94 127 ILE A O 1
ATOM 981 N N . VAL A 1 128 ? -3.483 2.144 -10.969 1.00 95.06 128 VAL A N 1
ATOM 982 C CA . VAL A 1 128 ? -2.718 2.903 -11.957 1.00 95.06 128 VAL A CA 1
ATOM 983 C C . VAL A 1 128 ? -1.488 3.473 -11.271 1.00 95.06 128 VAL A C 1
ATOM 985 O O . VAL A 1 128 ? -1.583 4.129 -10.234 1.00 95.06 128 VAL A O 1
ATOM 988 N N . VAL A 1 129 ? -0.318 3.205 -11.841 1.00 95.38 129 VAL A N 1
ATOM 989 C CA . VAL A 1 129 ? 0.972 3.577 -11.260 1.00 95.38 129 VAL A CA 1
ATOM 990 C C . VAL A 1 129 ? 1.868 4.271 -12.276 1.00 95.38 129 VAL A C 1
ATOM 992 O O . VAL A 1 129 ? 1.821 3.996 -13.477 1.00 95.38 129 VAL A O 1
ATOM 995 N N . HIS A 1 130 ? 2.741 5.139 -11.774 1.00 94.25 130 HIS A N 1
ATOM 996 C CA . HIS A 1 130 ? 3.840 5.697 -12.554 1.00 94.25 130 HIS A CA 1
ATOM 997 C C . HIS A 1 130 ? 5.018 4.737 -12.474 1.00 94.25 130 HIS A C 1
ATOM 999 O O . HIS A 1 130 ? 5.651 4.616 -11.426 1.00 94.25 130 HIS A O 1
ATOM 1005 N N . GLU A 1 131 ? 5.325 4.050 -13.566 1.00 94.44 131 GLU A N 1
ATOM 1006 C CA . GLU A 1 131 ? 6.461 3.143 -13.629 1.00 94.44 131 GLU A CA 1
ATOM 1007 C C . GLU A 1 131 ? 7.735 3.832 -14.071 1.00 94.44 131 GLU A C 1
ATOM 1009 O O . GLU A 1 131 ? 7.757 4.557 -15.063 1.00 94.44 131 GLU A O 1
ATOM 1014 N N . ARG A 1 132 ? 8.824 3.500 -13.389 1.00 92.56 132 ARG A N 1
ATOM 1015 C CA . ARG A 1 132 ? 10.186 3.879 -13.721 1.00 92.56 132 ARG A CA 1
ATOM 1016 C C . ARG A 1 132 ? 10.842 2.800 -14.572 1.00 92.56 132 ARG A C 1
ATOM 1018 O O . ARG A 1 132 ? 11.066 1.676 -14.123 1.00 92.56 132 ARG A O 1
ATOM 1025 N N . LEU A 1 133 ? 11.220 3.182 -15.788 1.00 89.38 133 LEU A N 1
ATOM 1026 C CA . LEU A 1 133 ? 11.960 2.334 -16.727 1.00 89.38 133 LEU A CA 1
ATOM 1027 C C . LEU A 1 133 ? 13.467 2.607 -16.662 1.00 89.38 133 LEU A C 1
ATOM 1029 O O . LEU A 1 133 ? 14.277 1.695 -16.802 1.00 89.38 133 LEU A O 1
ATOM 1033 N N . SER A 1 134 ? 13.842 3.869 -16.451 1.00 86.75 134 SER A N 1
ATOM 1034 C CA . SER A 1 134 ? 15.214 4.327 -16.205 1.00 86.75 134 SER A CA 1
ATOM 1035 C C . SER A 1 134 ? 15.191 5.631 -15.403 1.00 86.75 134 SER A C 1
ATOM 1037 O O . SER A 1 134 ? 14.123 6.131 -15.066 1.00 86.75 134 SER A O 1
ATOM 1039 N N . SER A 1 135 ? 16.356 6.218 -15.123 1.00 77.62 135 SER A N 1
ATOM 1040 C CA . SER A 1 135 ? 16.461 7.529 -14.458 1.00 77.62 135 SER A CA 1
ATOM 1041 C C . SER A 1 135 ? 15.757 8.673 -15.201 1.00 77.62 135 SER A C 1
ATOM 1043 O O . SER A 1 135 ? 15.437 9.684 -14.591 1.00 77.62 135 SER A O 1
ATOM 1045 N N . THR A 1 136 ? 15.521 8.522 -16.505 1.00 82.00 136 THR A N 1
ATOM 1046 C CA . THR A 1 136 ? 14.948 9.554 -17.385 1.00 82.00 136 THR A CA 1
ATOM 1047 C C . THR A 1 136 ? 13.669 9.119 -18.093 1.00 82.00 136 THR A C 1
ATOM 1049 O O . THR A 1 136 ? 13.083 9.910 -18.825 1.00 82.00 136 THR A O 1
ATOM 1052 N N . ARG A 1 137 ? 13.236 7.863 -17.922 1.00 85.56 137 ARG A N 1
ATOM 1053 C CA . ARG A 1 137 ? 12.052 7.325 -18.601 1.00 85.56 137 ARG A CA 1
ATOM 1054 C C . ARG A 1 137 ? 11.068 6.752 -17.605 1.00 85.56 137 ARG A C 1
ATOM 1056 O O . ARG A 1 137 ? 11.421 5.885 -16.801 1.00 85.56 137 ARG A O 1
ATOM 1063 N N . ALA A 1 138 ? 9.825 7.181 -17.758 1.00 90.31 138 ALA A N 1
ATOM 1064 C CA . ALA A 1 138 ? 8.684 6.678 -17.024 1.00 90.31 138 ALA A CA 1
ATOM 1065 C C . ALA A 1 138 ? 7.509 6.389 -17.967 1.00 90.31 138 ALA A C 1
ATOM 1067 O O . ALA A 1 138 ? 7.499 6.829 -19.120 1.00 90.31 138 ALA A O 1
ATOM 1068 N N . ARG A 1 139 ? 6.528 5.634 -17.480 1.00 92.38 139 ARG A N 1
ATOM 1069 C CA . ARG A 1 139 ? 5.254 5.373 -18.163 1.00 92.38 139 ARG A CA 1
ATOM 1070 C C . ARG A 1 139 ? 4.125 5.266 -17.147 1.00 92.38 139 ARG A C 1
ATOM 1072 O O . ARG A 1 139 ? 4.389 5.033 -15.972 1.00 92.38 139 ARG A O 1
ATOM 1079 N N . ILE A 1 140 ? 2.887 5.375 -17.604 1.00 94.25 140 ILE A N 1
ATOM 1080 C CA . ILE A 1 140 ? 1.714 5.068 -16.787 1.00 94.25 140 ILE A CA 1
ATOM 1081 C C . ILE A 1 140 ? 1.317 3.626 -17.076 1.00 94.25 140 ILE A C 1
ATOM 1083 O O . ILE A 1 140 ? 1.114 3.261 -18.235 1.00 94.25 140 ILE A O 1
ATOM 1087 N N . ALA A 1 141 ? 1.236 2.795 -16.045 1.00 95.12 141 ALA A N 1
ATOM 1088 C CA . ALA A 1 141 ? 0.815 1.407 -16.169 1.00 95.12 141 ALA A CA 1
ATOM 1089 C C . ALA A 1 141 ? -0.430 1.160 -15.324 1.00 95.12 141 ALA A C 1
ATOM 1091 O O . ALA A 1 141 ? -0.507 1.586 -14.174 1.00 95.12 141 ALA A O 1
ATOM 1092 N N . SER A 1 142 ? -1.385 0.453 -15.908 1.00 95.31 142 SER A N 1
ATOM 1093 C CA . SER A 1 142 ? -2.566 -0.056 -15.236 1.00 95.31 142 SER A CA 1
ATOM 1094 C C . SER A 1 142 ? -2.378 -1.545 -14.979 1.00 95.31 142 SER A C 1
ATOM 1096 O O . SER A 1 142 ? -1.924 -2.290 -15.852 1.00 95.31 142 SER A O 1
ATOM 1098 N N . TYR A 1 143 ? -2.710 -1.965 -13.769 1.00 95.50 143 TYR A N 1
ATOM 1099 C CA . TYR A 1 143 ? -2.658 -3.345 -13.328 1.00 95.50 143 TYR A CA 1
ATOM 1100 C C . TYR A 1 143 ? -4.025 -3.769 -12.833 1.00 95.50 143 TYR A C 1
ATOM 1102 O O . TYR A 1 143 ? -4.606 -3.061 -12.017 1.00 95.50 143 TYR A O 1
ATOM 1110 N N . ARG A 1 144 ? -4.484 -4.945 -13.260 1.00 94.62 144 ARG A N 1
ATOM 1111 C CA . ARG A 1 144 ? -5.724 -5.551 -12.777 1.00 94.62 144 ARG A CA 1
ATOM 1112 C C . ARG A 1 144 ? -5.413 -6.656 -11.774 1.00 94.62 144 ARG A C 1
ATOM 1114 O O . ARG A 1 144 ? -4.490 -7.444 -11.986 1.00 94.62 144 ARG A O 1
ATOM 1121 N N . TRP A 1 145 ? -6.177 -6.714 -10.695 1.00 94.50 145 TRP A N 1
ATOM 1122 C CA . TRP A 1 145 ? -6.178 -7.825 -9.764 1.00 94.50 145 TRP A CA 1
ATOM 1123 C C . TRP A 1 145 ? -6.684 -9.085 -10.461 1.00 94.50 145 TRP A C 1
ATOM 1125 O O . TRP A 1 145 ? -7.691 -9.075 -11.170 1.00 94.50 145 TRP A O 1
ATOM 1135 N N . HIS A 1 146 ? -5.958 -10.178 -10.289 1.00 91.62 146 HIS A N 1
ATOM 1136 C CA . HIS A 1 146 ? -6.308 -11.468 -10.840 1.00 91.62 146 HIS A CA 1
ATOM 1137 C C . HIS A 1 146 ? -5.876 -12.564 -9.871 1.00 91.62 146 HIS A C 1
ATOM 1139 O O . HIS A 1 146 ? -4.679 -12.767 -9.653 1.00 91.62 146 HIS A O 1
ATOM 1145 N N . ASP A 1 147 ? -6.863 -13.271 -9.318 1.00 87.69 147 ASP A N 1
ATOM 1146 C CA . ASP A 1 147 ? -6.685 -14.358 -8.353 1.00 87.69 147 ASP A CA 1
ATOM 1147 C C . ASP A 1 147 ? -5.916 -13.889 -7.100 1.00 87.69 147 ASP A C 1
ATOM 1149 O O . ASP A 1 147 ? -6.507 -13.325 -6.183 1.00 87.69 147 ASP A O 1
ATOM 1153 N N . PHE A 1 148 ? -4.589 -14.019 -7.087 1.00 85.19 148 PHE A N 1
ATOM 1154 C CA . PHE A 1 148 ? -3.732 -13.729 -5.932 1.00 85.19 148 PHE A CA 1
ATOM 1155 C C . PHE A 1 148 ? -2.818 -12.501 -6.099 1.00 85.19 148 PHE A C 1
ATOM 1157 O O . PHE A 1 148 ? -1.876 -12.321 -5.317 1.00 85.19 148 PHE A O 1
ATOM 1164 N N . GLY A 1 149 ? -3.017 -11.664 -7.123 1.00 90.81 149 GLY A N 1
ATOM 1165 C CA . GLY A 1 149 ? -2.230 -10.437 -7.257 1.00 90.81 149 GLY A CA 1
ATOM 1166 C C . GLY A 1 149 ? -2.467 -9.631 -8.528 1.00 90.81 149 GLY A C 1
ATOM 1167 O O . GLY A 1 149 ? -3.347 -9.913 -9.331 1.00 90.81 149 GLY A O 1
ATOM 1168 N N . PHE A 1 150 ? -1.644 -8.602 -8.715 1.00 93.56 150 PHE A N 1
ATOM 1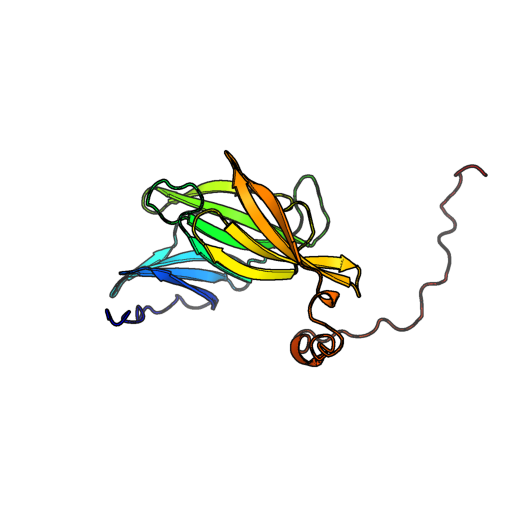169 C CA . PHE A 1 150 ? -1.759 -7.668 -9.832 1.00 93.56 150 PHE A CA 1
ATOM 1170 C C . PHE A 1 150 ? -1.022 -8.142 -11.090 1.00 93.56 150 PHE A C 1
ATOM 1172 O O . PHE A 1 150 ? 0.179 -8.423 -11.057 1.00 93.56 150 PHE A O 1
ATOM 1179 N N . VAL A 1 151 ? -1.727 -8.134 -12.221 1.00 93.50 151 VAL A N 1
ATOM 1180 C CA . VAL A 1 151 ? -1.198 -8.422 -13.560 1.00 93.50 151 VAL A CA 1
ATOM 1181 C C . VAL A 1 151 ? -1.261 -7.154 -14.407 1.00 93.50 151 VAL A C 1
ATOM 1183 O O . VAL A 1 151 ? -2.228 -6.400 -14.329 1.00 93.50 151 VAL A O 1
ATOM 1186 N N . LEU A 1 152 ? -0.211 -6.890 -15.192 1.00 94.69 152 LEU A N 1
ATOM 1187 C CA . LEU A 1 152 ? -0.177 -5.737 -16.094 1.00 94.69 152 LEU A CA 1
ATOM 1188 C C . LEU A 1 152 ? -1.324 -5.848 -17.106 1.00 94.69 152 LEU A C 1
ATOM 1190 O O . LEU A 1 152 ? -1.391 -6.830 -17.841 1.00 94.69 152 LEU A O 1
ATOM 1194 N N . ASP A 1 153 ? -2.184 -4.836 -17.149 1.00 94.06 153 ASP A N 1
ATOM 1195 C CA . ASP A 1 153 ? -3.352 -4.792 -18.031 1.00 94.06 153 ASP A CA 1
ATOM 1196 C C . ASP A 1 153 ? -3.115 -3.861 -19.223 1.00 94.06 153 ASP A C 1
ATOM 1198 O O . ASP A 1 153 ? -3.244 -4.262 -20.379 1.00 94.06 153 ASP A O 1
ATOM 1202 N N . ALA A 1 154 ? -2.692 -2.624 -18.953 1.00 92.25 154 ALA A N 1
ATOM 1203 C CA . ALA A 1 154 ? -2.478 -1.619 -19.986 1.00 92.25 154 ALA A CA 1
ATOM 1204 C C . ALA A 1 154 ? -1.304 -0.693 -19.661 1.00 92.25 154 ALA A C 1
ATOM 1206 O O . ALA A 1 154 ? -0.902 -0.518 -18.511 1.00 92.25 154 ALA A O 1
ATOM 1207 N N . VAL A 1 155 ? -0.761 -0.061 -20.698 1.00 91.50 155 VAL A N 1
ATOM 1208 C CA . VAL A 1 155 ? 0.305 0.937 -20.593 1.00 91.50 155 VAL A CA 1
ATOM 1209 C C . VAL A 1 155 ? -0.063 2.144 -21.440 1.00 91.50 155 VAL A C 1
ATOM 1211 O O . VAL A 1 155 ? -0.533 1.993 -22.566 1.00 91.50 155 VAL A O 1
ATOM 1214 N N . ARG A 1 156 ? 0.205 3.338 -20.913 1.00 86.62 156 ARG A N 1
ATOM 1215 C CA . ARG A 1 156 ? 0.208 4.595 -21.660 1.00 86.62 156 ARG A CA 1
ATOM 1216 C C . ARG A 1 156 ? 1.582 5.240 -21.549 1.00 86.62 156 ARG A C 1
ATOM 1218 O O . ARG A 1 156 ? 2.137 5.359 -20.451 1.00 86.62 156 ARG A O 1
ATOM 1225 N N . TRP A 1 157 ? 2.146 5.643 -22.680 1.00 75.44 157 TRP A N 1
ATOM 1226 C CA . TRP A 1 157 ? 3.429 6.334 -22.703 1.00 75.44 157 TRP A CA 1
ATOM 1227 C C . TRP A 1 157 ? 3.210 7.827 -22.493 1.00 75.44 157 TRP A C 1
ATOM 1229 O O . TRP A 1 157 ? 2.246 8.394 -22.997 1.00 75.44 157 TRP A O 1
ATOM 1239 N N . ALA A 1 158 ? 4.127 8.481 -21.777 1.00 58.69 158 ALA A N 1
ATOM 1240 C CA . ALA A 1 158 ? 4.068 9.932 -21.591 1.00 58.69 158 ALA A CA 1
ATOM 1241 C C . ALA A 1 158 ? 4.068 10.694 -22.935 1.00 58.69 158 ALA A C 1
ATOM 1243 O O . ALA A 1 158 ? 3.461 11.753 -23.035 1.00 58.69 158 ALA A O 1
ATOM 1244 N N . ASN A 1 159 ? 4.676 10.114 -23.976 1.00 52.84 159 ASN A N 1
ATOM 1245 C CA . ASN A 1 159 ? 4.788 10.708 -25.310 1.00 52.84 159 ASN A CA 1
ATOM 1246 C C . ASN A 1 159 ? 3.526 10.535 -26.182 1.00 52.84 159 ASN A C 1
ATOM 1248 O O . ASN A 1 159 ? 3.472 11.106 -27.265 1.00 52.84 159 ASN A O 1
ATOM 1252 N N . ASP A 1 160 ? 2.519 9.772 -25.735 1.00 48.09 160 ASP A N 1
ATOM 1253 C CA . ASP A 1 160 ? 1.222 9.667 -26.429 1.00 48.09 160 ASP A CA 1
ATOM 1254 C C . ASP A 1 160 ? 0.287 10.850 -26.085 1.00 48.09 160 ASP A C 1
ATOM 1256 O O . ASP A 1 160 ? -0.812 10.967 -26.631 1.00 48.09 160 ASP A O 1
ATOM 1260 N N . MET A 1 161 ? 0.719 11.758 -25.198 1.00 45.44 161 MET A N 1
ATOM 1261 C CA . MET A 1 161 ? 0.137 13.093 -25.051 1.00 45.44 161 MET A CA 1
ATOM 1262 C C . MET A 1 161 ? 0.808 14.002 -26.083 1.00 45.44 161 MET A C 1
ATOM 1264 O O . MET A 1 161 ? 1.906 14.487 -25.836 1.00 45.44 161 MET A O 1
ATOM 1268 N N . GLY A 1 162 ? 0.191 14.138 -27.262 1.00 40.28 162 GLY A N 1
ATOM 1269 C CA . GLY A 1 162 ? 0.792 14.765 -28.446 1.00 40.28 162 GLY A CA 1
ATOM 1270 C C . GLY A 1 162 ? 1.617 16.019 -28.145 1.00 40.28 162 GLY A C 1
ATOM 1271 O O . GLY A 1 162 ? 1.081 16.937 -27.542 1.00 40.28 162 GLY A O 1
ATOM 1272 N N . ASP A 1 163 ? 2.894 15.982 -28.546 1.00 38.91 163 ASP A N 1
ATOM 1273 C CA . ASP A 1 163 ? 3.952 17.009 -28.697 1.00 38.91 163 ASP A CA 1
ATOM 1274 C C . ASP A 1 163 ? 4.034 18.273 -27.800 1.00 38.91 163 ASP A C 1
ATOM 1276 O O . ASP A 1 163 ? 5.028 18.987 -27.895 1.00 38.91 163 ASP A O 1
ATOM 1280 N N . ASP A 1 164 ? 3.122 18.524 -26.860 1.00 39.03 164 ASP A N 1
ATOM 1281 C CA . ASP A 1 164 ? 3.108 19.719 -25.999 1.00 39.03 164 ASP A CA 1
ATOM 1282 C C . ASP A 1 164 ? 3.188 19.406 -24.490 1.00 39.03 164 ASP A C 1
ATOM 1284 O O . ASP A 1 164 ? 3.191 20.312 -23.653 1.00 39.03 164 ASP A O 1
ATOM 1288 N N . ALA A 1 165 ? 3.306 18.136 -24.091 1.00 41.00 165 ALA A N 1
ATOM 1289 C CA . ALA A 1 165 ? 3.498 17.778 -22.687 1.00 41.00 165 ALA A CA 1
ATOM 1290 C C . ALA A 1 165 ? 4.993 17.766 -22.327 1.00 41.00 165 ALA A C 1
ATOM 1292 O O . ALA A 1 165 ? 5.669 16.738 -22.396 1.00 41.00 165 ALA A O 1
ATOM 1293 N N . ALA A 1 166 ? 5.519 18.925 -21.923 1.00 42.09 166 ALA A N 1
ATOM 1294 C CA . ALA A 1 166 ? 6.827 19.007 -21.280 1.00 42.09 166 ALA A CA 1
ATOM 1295 C C . ALA A 1 166 ? 6.918 17.999 -20.109 1.00 42.09 166 ALA A C 1
ATOM 1297 O O . ALA A 1 166 ? 5.925 17.797 -19.400 1.00 42.09 166 ALA A O 1
ATOM 1298 N N . PRO A 1 167 ? 8.091 17.374 -19.867 1.00 45.84 167 PRO A N 1
ATOM 1299 C CA . PRO A 1 167 ? 8.287 16.547 -18.680 1.00 45.84 167 PRO A CA 1
ATOM 1300 C C . PRO A 1 167 ? 7.909 17.357 -17.430 1.00 45.84 167 PRO A C 1
ATOM 1302 O O . PRO A 1 167 ? 8.125 18.575 -17.419 1.00 45.84 167 PRO A O 1
ATOM 1305 N N . PRO A 1 168 ? 7.348 16.722 -16.380 1.00 40.72 168 PRO A N 1
ATOM 1306 C CA . PRO A 1 168 ? 6.952 17.447 -15.181 1.00 40.72 168 PRO A CA 1
ATOM 1307 C C . PRO A 1 168 ? 8.141 18.278 -14.677 1.00 40.72 168 PRO A C 1
ATOM 1309 O O . PRO A 1 168 ? 9.269 17.767 -14.645 1.00 40.72 168 PRO A O 1
ATOM 1312 N N . PRO A 1 169 ? 7.931 19.561 -14.329 1.00 35.25 169 PRO A N 1
ATOM 1313 C CA . PRO A 1 169 ? 9.019 20.430 -13.918 1.00 35.25 169 PRO A CA 1
ATOM 1314 C C . PRO A 1 169 ? 9.746 19.809 -12.723 1.00 35.25 169 PRO A C 1
ATOM 1316 O O . PRO A 1 169 ? 9.123 19.294 -11.792 1.00 35.25 169 PRO A O 1
ATOM 1319 N N . ALA A 1 170 ? 11.078 19.895 -12.735 1.00 41.34 170 ALA A N 1
ATOM 1320 C CA . ALA A 1 170 ? 11.975 19.353 -11.709 1.00 41.34 170 ALA A CA 1
ATOM 1321 C C . ALA A 1 170 ? 11.693 19.861 -10.273 1.00 41.34 170 ALA A C 1
ATOM 1323 O O . ALA A 1 170 ? 12.334 19.425 -9.318 1.00 41.34 170 ALA A O 1
ATOM 1324 N N . GLU A 1 171 ? 10.741 20.777 -10.092 1.00 35.44 171 GLU A N 1
ATOM 1325 C CA . GLU A 1 171 ? 10.255 21.236 -8.791 1.00 35.44 171 GLU A CA 1
ATOM 1326 C C . GLU A 1 171 ? 9.352 20.228 -8.069 1.00 35.44 171 GLU A C 1
ATOM 1328 O O . GLU A 1 171 ? 9.352 20.228 -6.842 1.00 35.44 171 GLU A O 1
ATOM 1333 N N . LEU A 1 172 ? 8.703 19.282 -8.762 1.00 39.34 172 LEU A N 1
ATOM 1334 C CA . LEU A 1 172 ? 7.963 18.181 -8.110 1.00 39.34 172 LEU A CA 1
ATOM 1335 C C . LEU A 1 172 ? 8.881 17.088 -7.518 1.00 39.34 172 LEU A C 1
ATOM 1337 O O . LEU A 1 172 ? 8.408 16.138 -6.902 1.00 39.34 172 LEU A O 1
ATOM 1341 N N . VAL A 1 173 ? 10.203 17.253 -7.666 1.00 41.88 173 VAL A N 1
ATOM 1342 C CA . VAL A 1 173 ? 11.265 16.436 -7.046 1.00 41.88 173 VAL A CA 1
ATOM 1343 C C . VAL A 1 173 ? 11.963 17.197 -5.896 1.00 41.88 173 VAL A C 1
ATOM 1345 O O . VAL A 1 173 ? 12.804 16.641 -5.185 1.00 41.88 173 VAL A O 1
ATOM 1348 N N . ARG A 1 174 ? 11.613 18.467 -5.632 1.00 31.59 174 ARG A N 1
ATOM 1349 C CA . ARG A 1 174 ? 12.250 19.262 -4.566 1.00 31.59 174 ARG A CA 1
ATOM 1350 C C . ARG A 1 174 ? 11.623 18.987 -3.199 1.00 31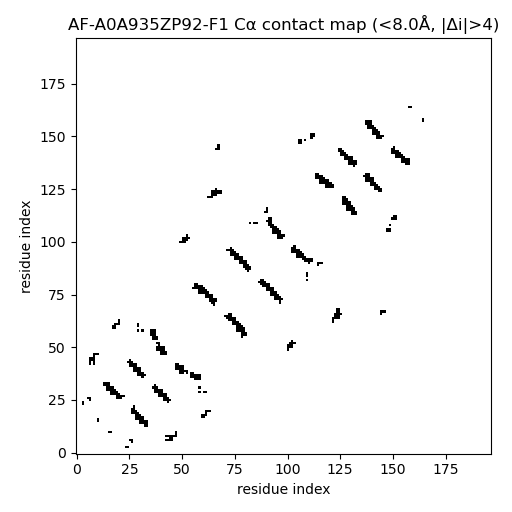.59 174 ARG A C 1
ATOM 1352 O O . ARG A 1 174 ? 10.742 19.694 -2.729 1.00 31.59 174 ARG A O 1
ATOM 1359 N N . GLY A 1 175 ? 12.167 17.969 -2.543 1.00 29.41 175 GLY A N 1
ATOM 1360 C CA . GLY A 1 175 ? 12.013 17.714 -1.106 1.00 29.41 175 GLY A CA 1
ATOM 1361 C C . GLY A 1 175 ? 13.127 16.844 -0.514 1.00 29.41 175 GLY A C 1
ATOM 1362 O O . GLY A 1 175 ? 13.340 16.853 0.694 1.00 29.41 175 GLY A O 1
ATOM 1363 N N . MET A 1 176 ? 13.892 16.141 -1.353 1.00 30.41 176 MET A N 1
ATOM 1364 C CA . MET A 1 176 ? 15.115 15.452 -0.951 1.00 30.41 176 MET A CA 1
ATOM 1365 C C . MET A 1 176 ? 16.311 16.184 -1.542 1.00 30.41 176 MET A C 1
ATOM 1367 O O . MET A 1 176 ? 16.498 16.225 -2.755 1.00 30.41 176 MET A O 1
ATOM 1371 N N . THR A 1 177 ? 17.113 16.786 -0.670 1.00 28.95 177 THR A N 1
ATOM 1372 C CA . THR A 1 177 ? 18.410 17.368 -1.004 1.00 28.95 177 THR A CA 1
ATOM 1373 C C . THR A 1 177 ? 19.285 16.276 -1.620 1.00 28.95 177 THR A C 1
ATOM 1375 O O . THR A 1 177 ? 19.846 15.435 -0.922 1.00 28.95 177 THR A O 1
ATOM 1378 N N . TRP A 1 178 ? 19.368 16.259 -2.948 1.00 33.41 178 TRP A N 1
ATOM 1379 C CA . TRP A 1 178 ? 20.360 15.492 -3.683 1.00 33.41 178 TRP A CA 1
ATOM 1380 C C . TRP A 1 178 ? 21.652 16.308 -3.672 1.00 33.41 178 TRP A C 1
ATOM 1382 O O . TRP A 1 178 ? 21.750 17.337 -4.340 1.00 33.41 178 TRP A O 1
ATOM 1392 N N . ALA A 1 179 ? 22.623 15.888 -2.863 1.00 27.09 179 ALA A N 1
ATOM 1393 C CA . ALA A 1 179 ? 24.000 16.308 -3.059 1.00 27.09 179 ALA A CA 1
ATOM 1394 C C . ALA A 1 179 ? 24.558 15.505 -4.248 1.00 27.09 179 ALA A C 1
ATOM 1396 O O . ALA A 1 179 ? 24.588 14.274 -4.158 1.00 27.09 179 ALA A O 1
ATOM 1397 N N . PRO A 1 180 ? 24.985 16.140 -5.355 1.00 30.05 180 PRO A N 1
ATOM 1398 C CA . PRO A 1 180 ? 25.798 15.451 -6.344 1.00 30.05 180 PRO A CA 1
ATOM 1399 C C . PRO A 1 180 ? 27.076 14.979 -5.651 1.00 30.05 180 PRO A C 1
ATOM 1401 O O . PRO A 1 180 ? 27.862 15.797 -5.170 1.00 30.05 180 PRO A O 1
ATOM 1404 N N . GLY A 1 181 ? 27.278 13.662 -5.593 1.00 28.92 181 GLY A N 1
ATOM 1405 C CA . GLY A 1 181 ? 28.607 13.107 -5.385 1.00 28.92 181 GLY A CA 1
ATOM 1406 C C . GLY A 1 181 ? 29.496 13.647 -6.497 1.00 28.92 181 GLY A C 1
ATOM 1407 O O . GLY A 1 181 ? 29.265 13.368 -7.671 1.00 28.92 181 GLY A O 1
ATOM 1408 N N . THR A 1 182 ? 30.437 14.502 -6.120 1.00 33.97 182 THR A N 1
ATOM 1409 C CA . THR A 1 182 ? 31.504 14.995 -6.982 1.00 33.97 182 THR A CA 1
ATOM 1410 C C . THR A 1 182 ? 32.280 13.825 -7.570 1.00 33.97 182 THR A C 1
ATOM 1412 O O . THR A 1 182 ? 32.528 12.844 -6.871 1.00 33.97 182 THR A O 1
ATOM 1415 N N . ASP A 1 183 ? 32.687 13.971 -8.828 1.00 39.25 183 ASP A N 1
ATOM 1416 C CA . ASP A 1 183 ? 33.632 13.112 -9.538 1.00 39.25 183 ASP A CA 1
ATOM 1417 C C . ASP A 1 183 ? 34.849 12.741 -8.673 1.00 39.25 183 ASP A C 1
ATOM 1419 O O . ASP A 1 183 ? 35.811 13.501 -8.579 1.00 39.25 183 ASP A O 1
ATOM 1423 N N . ALA A 1 184 ? 34.808 11.568 -8.040 1.00 36.94 184 ALA A N 1
ATOM 1424 C CA . ALA A 1 184 ? 35.959 10.889 -7.452 1.00 36.94 184 ALA A CA 1
ATOM 1425 C C . ALA A 1 184 ? 35.573 9.453 -7.065 1.00 36.94 184 ALA A C 1
ATOM 1427 O O . ALA A 1 184 ? 35.339 9.175 -5.900 1.00 36.94 184 ALA A O 1
ATOM 1428 N N . GLU A 1 185 ? 35.494 8.545 -8.041 1.00 32.38 185 GLU A N 1
ATOM 1429 C CA . GLU A 1 185 ? 35.811 7.120 -7.829 1.00 32.38 185 GLU A CA 1
ATOM 1430 C C . GLU A 1 185 ? 36.010 6.428 -9.183 1.00 32.38 185 GLU A C 1
ATO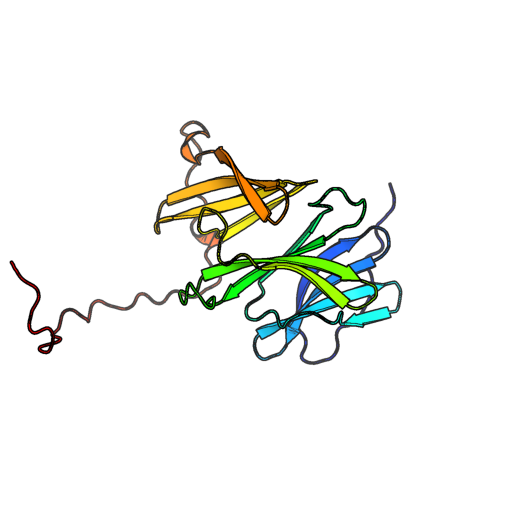M 1432 O O . GLU A 1 185 ? 35.301 5.524 -9.621 1.00 32.38 185 GLU A O 1
ATOM 1437 N N . ARG A 1 186 ? 37.034 6.912 -9.887 1.00 37.34 186 ARG A N 1
ATOM 1438 C CA . ARG A 1 186 ? 37.726 6.160 -10.926 1.00 37.34 186 ARG A CA 1
ATOM 1439 C C . ARG A 1 186 ? 39.117 5.847 -10.390 1.00 37.34 186 ARG A C 1
ATOM 1441 O O . ARG A 1 186 ? 40.097 6.396 -10.871 1.00 37.34 186 ARG A O 1
ATOM 1448 N N . GLU A 1 187 ? 39.190 4.997 -9.368 1.00 33.28 187 GLU A N 1
ATOM 1449 C CA . GLU A 1 187 ? 40.459 4.462 -8.877 1.00 33.28 187 GLU A CA 1
ATOM 1450 C C . GLU A 1 187 ? 40.269 3.066 -8.249 1.00 33.28 187 GLU A C 1
ATOM 1452 O O . GLU A 1 187 ? 39.747 2.911 -7.156 1.00 33.28 187 GLU A O 1
ATOM 1457 N N . LEU A 1 188 ? 40.679 2.049 -9.016 1.00 34.09 188 LEU A N 1
ATOM 1458 C CA . LEU A 1 188 ? 41.336 0.811 -8.575 1.00 34.09 188 LEU A CA 1
ATOM 1459 C C . LEU A 1 188 ? 40.680 -0.031 -7.453 1.00 34.09 188 LEU A C 1
ATOM 1461 O O . LEU A 1 188 ? 41.004 0.123 -6.280 1.00 34.09 188 LEU A O 1
ATOM 1465 N N . ASP A 1 189 ? 39.969 -1.101 -7.839 1.00 36.84 189 ASP A N 1
ATOM 1466 C CA . ASP A 1 189 ? 40.058 -2.373 -7.101 1.00 36.84 189 ASP A CA 1
ATOM 1467 C C . ASP A 1 189 ? 41.034 -3.326 -7.830 1.00 36.84 189 ASP A C 1
ATOM 1469 O O . ASP A 1 189 ? 40.692 -3.884 -8.877 1.00 36.84 189 ASP A O 1
ATOM 1473 N N . PRO A 1 190 ? 42.257 -3.544 -7.311 1.00 41.00 190 PRO A N 1
ATOM 1474 C CA . PRO A 1 190 ? 43.226 -4.483 -7.875 1.00 41.00 190 PRO A CA 1
ATOM 1475 C C . PRO A 1 190 ? 42.916 -5.969 -7.580 1.00 41.00 190 PRO A C 1
ATOM 1477 O O . PRO A 1 190 ? 43.794 -6.817 -7.760 1.00 41.00 190 PRO A O 1
ATOM 1480 N N . ARG A 1 191 ? 41.708 -6.331 -7.115 1.00 41.00 191 ARG A N 1
ATOM 1481 C CA . ARG A 1 191 ? 41.384 -7.708 -6.682 1.00 41.00 191 ARG A CA 1
ATOM 1482 C C . ARG A 1 191 ? 40.453 -8.506 -7.592 1.00 41.00 191 ARG A C 1
ATOM 1484 O O . ARG A 1 191 ? 40.271 -9.694 -7.329 1.00 41.00 191 ARG A O 1
ATOM 1491 N N . CYS A 1 192 ? 39.952 -7.962 -8.700 1.00 37.78 192 CYS A N 1
ATOM 1492 C CA . CYS A 1 192 ? 39.282 -8.787 -9.714 1.00 37.78 192 CYS A CA 1
ATOM 1493 C C . CYS A 1 192 ? 40.304 -9.538 -10.587 1.00 37.78 192 CYS A C 1
ATOM 1495 O O . CYS A 1 192 ? 40.589 -9.169 -11.725 1.00 37.78 192 CYS A O 1
ATOM 1497 N N . ARG A 1 193 ? 40.870 -10.625 -10.044 1.00 40.34 193 ARG A N 1
ATOM 1498 C CA . ARG A 1 193 ? 41.526 -11.666 -10.844 1.00 40.34 193 ARG A CA 1
ATOM 1499 C C . ARG A 1 193 ? 40.456 -12.591 -11.423 1.00 40.34 193 ARG A C 1
ATOM 1501 O O . ARG A 1 193 ? 39.901 -13.405 -10.696 1.00 40.34 193 ARG A O 1
ATOM 1508 N N . GLY A 1 194 ? 40.255 -12.516 -12.736 1.00 49.72 194 GLY A N 1
ATOM 1509 C CA . G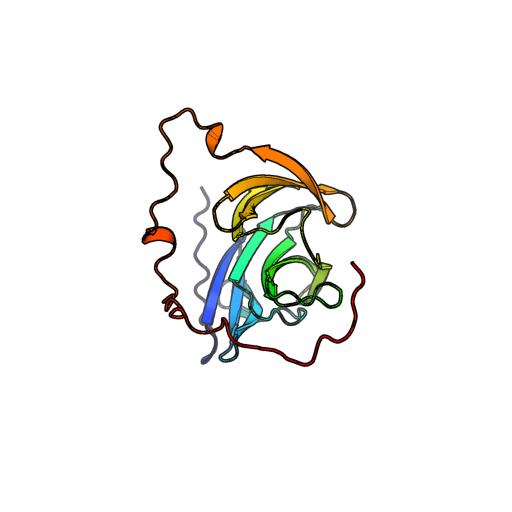LY A 1 194 ? 39.781 -13.656 -13.523 1.00 49.72 194 GLY A CA 1
ATOM 1510 C C . GLY A 1 194 ? 38.320 -13.646 -13.959 1.00 49.72 194 GLY A C 1
ATOM 1511 O O . GLY A 1 194 ? 37.557 -14.494 -13.511 1.00 49.72 194 GLY A O 1
ATOM 1512 N N . CYS A 1 195 ? 37.987 -12.829 -14.961 1.00 30.86 195 CYS A N 1
ATOM 1513 C CA . CYS A 1 195 ? 36.968 -13.231 -15.935 1.00 30.86 195 CYS A CA 1
ATOM 1514 C C . CYS A 1 195 ? 37.541 -13.188 -17.370 1.00 30.86 195 CYS A C 1
ATOM 1516 O O . CYS A 1 195 ? 38.353 -12.301 -17.642 1.00 30.86 195 CYS A O 1
ATOM 1518 N N . PRO A 1 196 ? 37.197 -14.167 -18.238 1.00 47.22 196 PRO A N 1
ATOM 1519 C CA . PRO A 1 196 ? 37.874 -14.473 -19.510 1.00 47.22 196 PRO A CA 1
ATOM 1520 C C . PRO A 1 196 ? 37.393 -13.573 -20.670 1.00 47.22 196 PRO A C 1
ATOM 1522 O O . PRO A 1 196 ? 36.459 -12.804 -20.450 1.00 47.22 196 PRO A O 1
ATOM 1525 N N . PRO A 1 197 ? 38.047 -13.648 -21.852 1.00 54.81 197 PRO A N 1
ATOM 1526 C CA . PRO A 1 197 ? 38.297 -12.514 -22.752 1.00 54.81 197 PRO A CA 1
ATOM 1527 C C . PRO A 1 197 ? 37.064 -11.900 -23.417 1.00 54.81 197 PRO A C 1
ATOM 1529 O O . PRO A 1 197 ? 36.101 -12.645 -23.707 1.00 54.81 197 PRO A O 1
#

Sequence (197 aa):
MTTTTAVAARLPDGLRRIEVAELPRAALWLVADRDGMGSLWLAREGALAQIDCDPLPGAWALRIADVDDDGRAEALVALRKPAKYDPTLDHRLHVYAFDGDRCVPLWRGTRLAGRFDAIDAIDAHTIVVHERLSSTRARIASYRWHDFGFVLDAVRWANDMGDDAAPPPAELVRGMTWAPGTDAERELDPRCRGCPP

Mean predicted aligned error: 11.59 Å

Nearest PDB structures (foldseek):
  4qtq-assembly1_A  TM=4.476E-01  e=1.257E-03  Xanthomonas citri pv. citri str. 306
  8pty-assembly1_B  TM=5.557E-01  e=9.937E-02  Homo sapiens
  5hoi-assembly1_B  TM=5.411E-01  e=2.262E-01  Saccharomyces cerevisiae
  6ptj-assembly1_F  TM=3.838E-01  e=2.149E-01  Saccharomyces cerevisiae S288C

Foldseek 3Di:
DDPQPDQPDDDDPQKDWQDWEDDSFWIWTWIAGPQQWTWIWIGGRVDIGTAAEDTQHQWHDWDWEQQPPPPFIKIKIWHQAADPVGRDRAIWIWIWDDDPSYTDTLDGDNDAVAGFDDFDDDYHQKTWTWGDPDPPAIWIWIWGDDDRGTDTDDIGGPPVPDDPDDDDPCVVVPDDPDDPPPPDDPDDDPPPPDDDD